Protein AF-A0A5C2HI71-F1 (afdb_monomer_lite)

pLDDT: mean 86.36, std 16.34, range [38.81, 98.44]

Foldseek 3Di:
DDDDDDDDDDDDDDDDPDDDDDDPPPDDPVVVVVVVVVLVVLLVVLLVQLLVCLLVVVNVSSVVSLVVSVVSPPDPVSSVVSVVSSVVSVVVVVVVVVVVVVVVVVVVVVVVVVVVVVVVCVVVVPPDPDQDQKAKEAEDEPDDPWDKWDKDKDWPFDWDAPDHGHRITITGDDPVRFPFGKMKIWIATPVRPAIAIDIDTDDRRARYWYFYAYSVNDGPDTDTD

Structure (mmCIF, N/CA/C/O backbone):
data_AF-A0A5C2HI71-F1
#
_entry.id   AF-A0A5C2HI71-F1
#
loop_
_atom_site.group_PDB
_atom_site.id
_atom_site.type_symbol
_atom_site.label_atom_id
_atom_site.label_alt_id
_atom_site.label_comp_id
_atom_site.label_asym_id
_atom_site.label_entity_id
_atom_site.label_seq_id
_atom_site.pdbx_PDB_ins_code
_atom_site.Cartn_x
_atom_site.Cartn_y
_atom_site.Cartn_z
_atom_site.occupancy
_atom_site.B_iso_or_equiv
_atom_site.auth_seq_id
_atom_site.auth_comp_id
_atom_site.auth_asym_id
_atom_site.auth_atom_id
_atom_site.pdbx_PDB_model_num
ATOM 1 N N . MET A 1 1 ? 18.303 31.483 -5.118 1.00 48.25 1 MET A N 1
ATOM 2 C CA . MET A 1 1 ? 18.620 32.601 -6.033 1.00 48.25 1 MET A CA 1
ATOM 3 C C . MET A 1 1 ? 20.033 33.099 -5.762 1.00 48.25 1 MET A C 1
ATOM 5 O O . MET A 1 1 ? 20.216 33.902 -4.859 1.00 48.25 1 MET A O 1
ATOM 9 N N . ARG A 1 2 ? 21.035 32.615 -6.499 1.00 38.81 2 ARG A N 1
ATOM 10 C CA . ARG A 1 2 ? 22.329 33.296 -6.633 1.00 38.81 2 ARG A CA 1
ATOM 11 C C . ARG A 1 2 ? 22.806 33.107 -8.067 1.00 38.81 2 ARG A C 1
ATOM 13 O O . ARG A 1 2 ? 23.107 31.998 -8.488 1.00 38.81 2 ARG A O 1
ATOM 20 N N . SER A 1 3 ? 22.730 34.218 -8.788 1.00 52.31 3 SER A N 1
ATOM 21 C CA . SER A 1 3 ? 23.225 34.439 -10.138 1.00 52.31 3 SER A CA 1
ATOM 22 C C . SER A 1 3 ? 24.752 34.456 -10.093 1.00 52.31 3 SER A C 1
ATOM 24 O O . SER A 1 3 ? 25.315 35.142 -9.238 1.00 52.31 3 SER A O 1
ATOM 26 N N . LEU A 1 4 ? 25.414 33.693 -10.964 1.00 56.34 4 LEU A N 1
ATOM 27 C CA . LEU A 1 4 ? 26.859 33.769 -11.164 1.00 56.34 4 LEU A CA 1
ATOM 28 C C . LEU A 1 4 ? 27.149 34.200 -12.600 1.00 56.34 4 LEU A C 1
ATOM 30 O O . LEU A 1 4 ? 26.568 33.702 -13.560 1.00 56.34 4 LEU A O 1
ATOM 34 N N . LEU A 1 5 ? 28.005 35.212 -12.655 1.00 54.66 5 LEU A N 1
ATOM 35 C CA . LEU A 1 5 ? 28.298 36.113 -13.753 1.00 54.66 5 LEU A CA 1
ATOM 36 C C . LEU A 1 5 ? 29.086 35.450 -14.884 1.00 54.66 5 LEU A C 1
ATOM 38 O O . LEU A 1 5 ? 29.986 34.645 -14.663 1.00 54.66 5 LEU A O 1
ATOM 42 N N . ALA A 1 6 ? 28.772 35.905 -16.094 1.00 55.03 6 ALA A N 1
ATOM 43 C CA . ALA A 1 6 ? 29.521 35.704 -17.322 1.00 55.03 6 ALA A CA 1
ATOM 44 C C . ALA A 1 6 ? 30.934 36.290 -17.236 1.00 55.03 6 ALA A C 1
ATOM 46 O O . ALA A 1 6 ? 31.083 37.401 -16.732 1.00 55.03 6 ALA A O 1
ATOM 47 N N . HIS A 1 7 ? 31.930 35.607 -17.807 1.00 53.25 7 HIS A N 1
ATOM 48 C CA . HIS A 1 7 ? 33.197 36.201 -18.248 1.00 53.25 7 HIS A CA 1
ATOM 49 C C . HIS A 1 7 ? 33.498 35.723 -19.676 1.00 53.25 7 HIS A C 1
ATOM 51 O O . HIS A 1 7 ? 33.670 34.534 -19.931 1.00 53.25 7 HIS A O 1
ATOM 57 N N . TYR A 1 8 ? 33.506 36.689 -20.594 1.00 55.19 8 TYR A N 1
ATOM 58 C CA . TYR A 1 8 ? 33.969 36.591 -21.974 1.00 55.19 8 TYR A CA 1
ATOM 59 C C . TYR A 1 8 ? 35.483 36.814 -22.011 1.00 55.19 8 TYR A C 1
ATOM 61 O O . TYR A 1 8 ? 35.942 37.830 -21.496 1.00 55.19 8 TYR A O 1
ATOM 69 N N . THR A 1 9 ? 36.230 35.962 -22.712 1.00 52.84 9 THR A N 1
ATOM 70 C CA . THR A 1 9 ? 37.559 36.304 -23.243 1.00 52.84 9 THR A CA 1
ATOM 71 C C . THR A 1 9 ? 37.797 35.584 -24.574 1.00 52.84 9 THR A C 1
ATOM 73 O O . THR A 1 9 ? 37.967 34.371 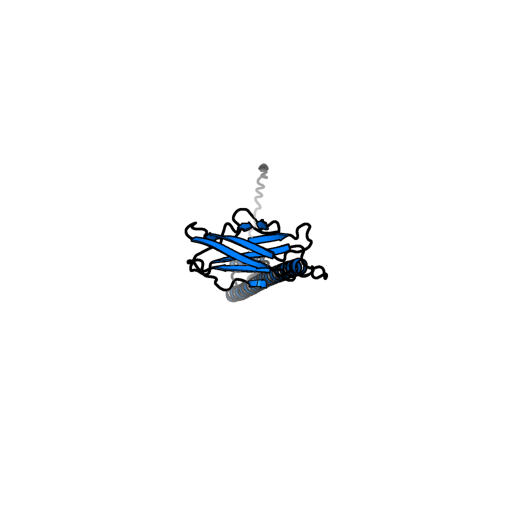-24.640 1.00 52.84 9 THR A O 1
ATOM 76 N N . LEU A 1 10 ? 37.785 36.367 -25.654 1.00 50.47 10 LEU A N 1
ATOM 77 C CA . LEU A 1 10 ? 38.297 36.010 -26.980 1.00 50.47 10 LEU A CA 1
ATOM 78 C C . LEU A 1 10 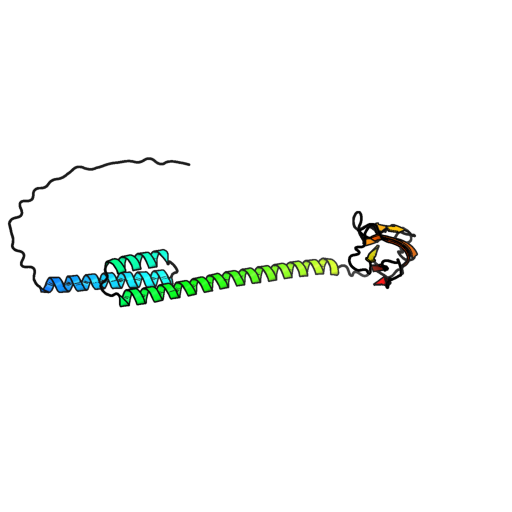? 39.832 36.104 -26.979 1.00 50.47 10 LEU A C 1
ATOM 80 O O . LEU A 1 10 ? 40.355 37.078 -26.432 1.00 50.47 10 LEU A O 1
ATOM 84 N N . PRO A 1 11 ? 40.544 35.229 -27.709 1.00 60.22 11 PRO A N 1
ATOM 85 C CA . PRO A 1 11 ? 41.831 35.596 -28.272 1.00 60.22 11 PRO A CA 1
ATOM 86 C C . PRO A 1 11 ? 41.809 35.597 -29.806 1.00 60.22 11 PRO A C 1
ATOM 88 O O . PRO A 1 11 ? 41.483 34.620 -30.474 1.00 60.22 11 PRO A O 1
ATOM 91 N N . ALA A 1 12 ? 42.163 36.777 -30.307 1.00 50.53 12 ALA A N 1
ATOM 92 C CA . ALA A 1 12 ? 42.892 37.099 -31.524 1.00 50.53 12 ALA A CA 1
ATOM 93 C C . ALA A 1 12 ? 43.312 35.947 -32.465 1.00 50.53 12 ALA A C 1
ATOM 95 O O . ALA A 1 12 ? 44.195 35.145 -32.179 1.00 50.53 12 ALA A O 1
ATOM 96 N N . ILE A 1 13 ? 42.719 36.008 -33.658 1.00 55.97 13 ILE A N 1
ATOM 97 C CA . ILE A 1 13 ? 43.331 35.927 -34.994 1.00 55.97 13 ILE A CA 1
ATOM 98 C C . ILE A 1 13 ? 44.867 35.760 -34.993 1.00 55.97 13 ILE A C 1
ATOM 100 O O . ILE A 1 13 ? 45.607 36.687 -34.673 1.00 55.97 13 ILE A O 1
ATOM 104 N N . MET A 1 14 ? 45.331 34.617 -35.503 1.00 52.53 14 MET A N 1
ATOM 105 C CA . MET A 1 14 ? 46.678 34.419 -36.051 1.00 52.53 14 MET A CA 1
ATOM 106 C C . MET A 1 14 ? 46.518 33.841 -37.460 1.00 52.53 14 MET A C 1
ATOM 108 O O . MET A 1 14 ? 46.457 32.634 -37.675 1.00 52.53 14 MET A O 1
ATOM 112 N N . LEU A 1 15 ? 46.379 34.751 -38.423 1.00 56.88 15 LEU A N 1
ATOM 113 C CA . LEU A 1 15 ? 46.347 34.471 -39.851 1.00 56.88 15 LEU A CA 1
ATOM 114 C C . LEU A 1 15 ? 47.785 34.184 -40.320 1.00 56.88 15 LEU A C 1
ATOM 116 O O . LEU A 1 15 ? 48.539 35.106 -40.616 1.00 56.88 15 LEU A O 1
ATOM 120 N N . HIS A 1 16 ? 48.177 32.909 -40.354 1.00 48.22 16 HIS A N 1
ATOM 121 C CA . HIS A 1 16 ? 49.390 32.460 -41.040 1.00 48.22 16 HIS A CA 1
ATOM 122 C C . HIS A 1 16 ? 49.026 32.021 -42.463 1.00 48.22 16 HIS A C 1
ATOM 124 O O . HIS A 1 16 ? 48.546 30.912 -42.687 1.00 48.22 16 HIS A O 1
ATOM 130 N N . CYS A 1 17 ? 49.267 32.906 -43.433 1.00 49.94 17 CYS A N 1
ATOM 131 C CA . CYS A 1 17 ? 49.358 32.535 -44.843 1.00 49.94 17 CYS A CA 1
ATOM 132 C C . CYS A 1 17 ? 50.599 31.656 -45.043 1.00 49.94 17 CYS A C 1
ATOM 134 O O . CYS A 1 17 ? 51.704 32.170 -45.215 1.00 49.94 17 CYS A O 1
ATOM 136 N N . LEU A 1 18 ? 50.417 30.334 -45.023 1.00 56.16 18 LEU A N 1
ATOM 137 C CA . LEU A 1 18 ? 51.412 29.397 -45.529 1.00 56.16 18 LEU A CA 1
ATOM 138 C C . LEU A 1 18 ? 51.174 29.195 -47.031 1.00 56.16 18 LEU A C 1
ATOM 140 O O . LEU A 1 18 ? 50.139 28.683 -47.452 1.00 56.16 18 LEU A O 1
ATOM 144 N N . LEU A 1 19 ? 52.148 29.618 -47.833 1.00 51.44 19 LEU A N 1
ATOM 145 C CA . LEU A 1 19 ? 52.280 29.277 -49.247 1.00 51.44 19 LEU A CA 1
ATOM 146 C C . LEU A 1 19 ? 52.439 27.755 -49.381 1.00 51.44 19 LEU A C 1
ATOM 148 O O . LEU A 1 19 ? 53.490 27.209 -49.054 1.00 51.44 19 LEU A O 1
ATOM 152 N N . ILE A 1 20 ? 51.392 27.074 -49.850 1.00 55.12 20 ILE A N 1
ATOM 153 C CA . ILE A 1 20 ? 51.435 25.644 -50.166 1.00 55.12 20 ILE A CA 1
ATOM 154 C C . ILE A 1 20 ? 51.930 25.486 -51.603 1.00 55.12 20 ILE A C 1
ATOM 156 O O . ILE A 1 20 ? 51.209 25.724 -52.571 1.00 55.12 20 ILE A O 1
ATOM 160 N N . SER A 1 21 ? 53.185 25.069 -51.722 1.00 55.81 21 SER A N 1
ATOM 161 C CA . SER A 1 21 ? 53.749 24.457 -52.921 1.00 55.81 21 SER A CA 1
ATOM 162 C C . SER A 1 21 ? 52.958 23.187 -53.245 1.00 55.81 21 SER A C 1
ATOM 164 O O . SER A 1 21 ? 52.855 22.295 -52.404 1.00 55.81 21 SER A O 1
ATOM 166 N N . GLY A 1 22 ? 52.394 23.102 -54.451 1.00 53.19 22 GLY A N 1
ATOM 167 C CA . GLY A 1 22 ? 51.637 21.942 -54.922 1.00 53.19 22 GLY A CA 1
ATOM 168 C C . GLY A 1 22 ? 52.504 20.686 -55.006 1.00 53.19 22 GLY A C 1
ATOM 169 O O . GLY A 1 22 ? 53.160 20.445 -56.016 1.00 53.19 22 GLY A O 1
ATOM 170 N N . GLN A 1 23 ? 52.496 19.883 -53.945 1.00 59.56 23 GLN A N 1
ATOM 171 C CA . GLN A 1 23 ? 52.873 18.478 -54.001 1.00 59.56 23 GLN A CA 1
ATOM 172 C C . GLN A 1 23 ? 51.613 17.682 -54.328 1.00 59.56 23 GLN A C 1
ATOM 174 O O . GLN A 1 23 ? 50.659 17.650 -53.552 1.00 59.56 23 GLN A O 1
ATOM 179 N N . SER A 1 24 ? 51.595 17.068 -55.507 1.00 55.88 24 SER A N 1
ATOM 180 C CA . SER A 1 24 ? 50.575 16.101 -55.893 1.00 55.88 24 SER A CA 1
ATOM 181 C C . SER A 1 24 ? 50.715 14.868 -54.999 1.00 55.88 24 SER A C 1
ATOM 183 O O . SER A 1 24 ? 51.511 13.976 -55.286 1.00 55.88 24 SER A O 1
ATOM 185 N N . PHE A 1 25 ? 49.980 14.834 -53.888 1.00 58.84 25 PHE A N 1
ATOM 186 C CA . PHE A 1 25 ? 49.833 13.631 -53.078 1.00 58.84 25 PHE A CA 1
ATOM 187 C C . PHE A 1 25 ? 49.057 12.605 -53.903 1.00 58.84 25 PHE A C 1
ATOM 189 O O . PHE A 1 25 ? 47.848 12.722 -54.098 1.00 58.84 25 PHE A O 1
ATOM 196 N N . ALA A 1 26 ? 49.773 11.619 -54.437 1.00 58.06 26 ALA A N 1
ATOM 197 C CA . ALA A 1 26 ? 49.167 10.420 -54.985 1.00 58.06 26 ALA A CA 1
ATOM 198 C C . ALA A 1 26 ? 48.584 9.622 -53.810 1.00 58.06 26 ALA A C 1
ATOM 200 O O . ALA A 1 26 ? 49.285 8.835 -53.179 1.00 58.06 26 ALA A O 1
ATOM 201 N N . PHE A 1 27 ? 47.320 9.888 -53.472 1.00 60.28 27 PHE A N 1
ATOM 202 C CA . PHE A 1 27 ? 46.546 9.043 -52.568 1.00 60.28 27 PHE A CA 1
ATOM 203 C C . PHE A 1 27 ? 46.491 7.639 -53.169 1.00 60.28 27 PHE A C 1
ATOM 205 O O . PHE A 1 27 ? 45.966 7.446 -54.268 1.00 60.28 27 PHE A O 1
ATOM 212 N N . SER A 1 28 ? 47.094 6.674 -52.477 1.00 65.75 28 SER A N 1
ATOM 213 C CA . SER A 1 28 ? 47.000 5.277 -52.874 1.00 65.75 28 SER A CA 1
ATOM 214 C C . SER A 1 28 ? 45.588 4.776 -52.568 1.00 65.75 28 SER A C 1
ATOM 216 O O . SER A 1 28 ? 45.022 5.089 -51.521 1.00 65.75 28 SER A O 1
ATOM 218 N N . LEU A 1 29 ? 45.000 4.017 -53.494 1.00 70.44 29 LEU A N 1
ATOM 219 C CA . LEU A 1 29 ? 43.680 3.400 -53.320 1.00 70.44 29 LEU A CA 1
ATOM 220 C C . LEU A 1 29 ? 43.634 2.480 -52.080 1.00 70.44 29 LEU A C 1
ATOM 222 O O . LEU A 1 29 ? 42.584 2.359 -51.460 1.00 70.44 29 LEU A O 1
ATOM 226 N N . ASP A 1 30 ? 44.782 1.931 -51.664 1.00 77.81 30 ASP A N 1
ATOM 227 C CA . ASP A 1 30 ? 44.935 1.098 -50.461 1.00 77.81 30 ASP A CA 1
ATOM 228 C C . ASP A 1 30 ? 44.706 1.851 -49.135 1.00 77.81 30 ASP A C 1
ATOM 230 O O . ASP A 1 30 ? 44.433 1.228 -48.107 1.00 77.81 30 ASP A O 1
ATOM 234 N N . ASP A 1 31 ? 44.818 3.183 -49.111 1.00 76.31 31 ASP A N 1
ATOM 235 C CA . ASP A 1 31 ? 44.587 3.955 -47.882 1.00 76.31 31 ASP A CA 1
ATOM 236 C C . ASP A 1 31 ? 43.098 4.245 -47.629 1.00 76.31 31 ASP A C 1
ATOM 238 O O . ASP A 1 31 ? 42.716 4.484 -46.483 1.00 76.31 31 ASP A O 1
ATOM 242 N N . MET A 1 32 ? 42.241 4.144 -48.653 1.00 78.06 32 MET A N 1
ATOM 243 C CA . MET A 1 32 ? 40.786 4.283 -48.498 1.00 78.06 32 MET A CA 1
ATOM 244 C C . MET A 1 32 ? 40.162 3.083 -47.772 1.00 78.06 32 MET A C 1
ATOM 246 O O . MET A 1 32 ? 39.336 3.272 -46.882 1.00 78.06 32 MET A O 1
ATOM 250 N N . ASP A 1 33 ? 40.612 1.860 -48.064 1.00 83.38 33 ASP A N 1
ATOM 251 C CA . ASP A 1 33 ? 40.081 0.645 -47.424 1.00 83.38 33 ASP A CA 1
ATOM 252 C C . ASP A 1 33 ? 40.388 0.590 -45.915 1.00 83.38 33 ASP A C 1
ATOM 254 O O . ASP A 1 33 ? 39.600 0.073 -45.117 1.00 83.38 33 ASP A O 1
ATOM 258 N N . LYS A 1 34 ? 41.518 1.170 -45.488 1.00 83.69 34 LYS A N 1
ATOM 259 C CA . LYS A 1 34 ? 41.886 1.259 -44.064 1.00 83.69 34 LYS A CA 1
ATOM 260 C C . LYS A 1 34 ? 40.992 2.223 -43.287 1.00 83.69 34 LYS A C 1
ATOM 262 O O . LYS A 1 34 ? 40.688 1.954 -42.125 1.00 83.69 34 LYS A O 1
ATOM 267 N N . LEU A 1 35 ? 40.584 3.330 -43.909 1.00 83.94 35 LEU A N 1
ATOM 268 C CA . LEU A 1 35 ? 39.673 4.309 -43.307 1.00 83.94 35 LEU A CA 1
ATOM 269 C C . LEU A 1 35 ? 38.297 3.685 -43.047 1.00 83.94 35 LEU A C 1
ATOM 271 O O . LEU A 1 35 ? 37.807 3.738 -41.920 1.00 83.94 35 LEU A O 1
ATOM 275 N N . ASP A 1 36 ? 37.746 2.979 -44.037 1.00 85.88 36 ASP A N 1
ATOM 276 C CA . ASP A 1 36 ? 36.471 2.265 -43.896 1.00 85.88 36 ASP A CA 1
ATOM 277 C C . ASP A 1 36 ? 36.518 1.187 -42.799 1.00 85.88 36 ASP A C 1
ATOM 279 O O . ASP A 1 36 ? 35.528 0.938 -42.104 1.00 85.88 36 ASP A O 1
ATOM 283 N N . GLN A 1 37 ? 37.668 0.530 -42.620 1.00 89.00 37 GLN A N 1
ATOM 284 C CA . GLN A 1 37 ? 37.852 -0.457 -41.560 1.00 89.00 37 GLN A CA 1
ATOM 285 C C . GLN A 1 37 ? 37.886 0.184 -40.165 1.00 89.00 37 GLN A C 1
ATOM 287 O O . GLN A 1 37 ? 37.238 -0.331 -39.249 1.00 89.00 37 GLN A O 1
ATOM 292 N N . LEU A 1 38 ? 38.615 1.292 -40.001 1.00 89.50 38 LEU A N 1
ATOM 293 C CA . LEU A 1 38 ? 38.707 2.033 -38.736 1.00 89.50 38 LEU A CA 1
ATOM 294 C C . LEU A 1 38 ? 37.333 2.526 -38.279 1.00 89.50 38 LEU A C 1
ATOM 296 O O . LEU A 1 38 ? 36.927 2.294 -37.141 1.00 89.50 38 LEU A O 1
ATOM 300 N N . ASP A 1 39 ? 36.570 3.110 -39.193 1.00 88.88 39 ASP A N 1
ATOM 301 C CA . ASP A 1 39 ? 35.250 3.639 -38.881 1.00 88.88 39 ASP A CA 1
ATOM 302 C C . ASP A 1 39 ? 34.241 2.551 -38.454 1.00 88.88 39 ASP A C 1
ATOM 304 O O . ASP A 1 39 ? 33.390 2.766 -37.579 1.00 88.88 39 ASP A O 1
ATOM 308 N N . ARG A 1 40 ? 34.350 1.344 -39.027 1.00 90.19 40 ARG A N 1
ATOM 309 C CA . ARG A 1 40 ? 33.553 0.181 -38.598 1.00 90.19 40 ARG A CA 1
ATOM 310 C C . ARG A 1 40 ? 33.924 -0.279 -37.190 1.00 90.19 40 ARG A C 1
ATOM 312 O O . ARG A 1 40 ? 33.028 -0.678 -36.443 1.00 90.19 40 ARG A O 1
ATOM 319 N N . MET A 1 41 ? 35.206 -0.224 -36.823 1.00 91.56 41 MET A N 1
ATOM 320 C CA . MET A 1 41 ? 35.662 -0.566 -35.471 1.00 91.56 41 MET A CA 1
ATOM 321 C C . MET A 1 41 ? 35.107 0.415 -34.436 1.00 91.56 41 MET A C 1
ATOM 323 O O . MET A 1 41 ? 34.558 -0.025 -33.426 1.00 91.56 41 MET A O 1
ATOM 327 N N . ASP A 1 42 ? 35.136 1.715 -34.732 1.00 94.00 42 ASP A N 1
ATOM 328 C CA . ASP A 1 42 ? 34.549 2.748 -33.871 1.00 94.00 42 ASP A CA 1
ATOM 329 C C . ASP A 1 42 ? 33.056 2.507 -33.615 1.00 94.00 42 ASP A C 1
ATOM 331 O O . ASP A 1 42 ? 32.569 2.629 -32.487 1.00 94.00 42 ASP A O 1
ATOM 335 N N . GLN A 1 43 ? 32.294 2.167 -34.664 1.00 94.69 43 GLN A N 1
ATOM 336 C CA . GLN A 1 43 ? 30.874 1.863 -34.500 1.00 94.69 43 GLN A CA 1
ATOM 337 C C . GLN A 1 43 ? 30.676 0.638 -33.599 1.00 94.69 43 GLN A C 1
ATOM 339 O O . GLN A 1 43 ? 29.818 0.663 -32.715 1.00 94.69 43 GLN A O 1
ATOM 344 N N . GLN A 1 44 ? 31.453 -0.427 -33.807 1.00 95.81 44 GLN A N 1
ATOM 345 C CA . GLN A 1 44 ? 31.365 -1.638 -32.990 1.00 95.81 44 GLN A CA 1
ATOM 346 C C . GLN A 1 44 ? 31.690 -1.361 -31.518 1.00 95.81 44 GLN A C 1
ATOM 348 O O . GLN A 1 44 ? 30.964 -1.838 -30.644 1.00 95.81 44 GLN A O 1
ATOM 353 N N . GLU A 1 45 ? 32.711 -0.549 -31.240 1.00 96.75 45 GLU A N 1
ATOM 354 C CA . GLU A 1 45 ? 33.061 -0.139 -29.878 1.00 96.75 45 GLU A CA 1
ATOM 355 C C . GLU A 1 45 ? 31.905 0.611 -29.204 1.00 96.75 45 GLU A C 1
ATOM 357 O O . GLU A 1 45 ? 31.498 0.256 -28.094 1.00 96.75 45 GLU A O 1
ATOM 362 N N . LEU A 1 46 ? 31.306 1.590 -29.889 1.00 97.19 46 LEU A N 1
ATOM 363 C CA . LEU A 1 46 ? 30.156 2.333 -29.365 1.00 97.19 46 LEU A CA 1
ATOM 364 C C . LEU A 1 46 ? 28.960 1.418 -29.067 1.00 97.19 46 LEU A C 1
ATOM 366 O O . LEU A 1 46 ? 28.297 1.580 -28.039 1.00 97.19 46 LEU A O 1
ATOM 370 N N . LEU A 1 47 ? 28.684 0.439 -29.933 1.00 97.50 47 LEU A N 1
ATOM 371 C CA . LEU A 1 47 ? 27.606 -0.527 -29.712 1.00 97.50 47 LEU A CA 1
ATOM 372 C C . LEU A 1 47 ? 27.889 -1.436 -28.507 1.00 97.50 47 LEU A C 1
ATOM 374 O O . LEU A 1 47 ? 26.980 -1.698 -27.716 1.00 97.50 47 LEU A O 1
ATOM 378 N N . GLU A 1 48 ? 29.130 -1.882 -28.309 1.00 97.94 48 GLU A N 1
ATOM 379 C CA . GLU A 1 48 ? 29.506 -2.657 -27.120 1.00 97.94 48 GLU A CA 1
ATOM 380 C C . GLU A 1 48 ? 29.420 -1.825 -25.834 1.00 97.94 48 GLU A C 1
ATOM 382 O O . GLU A 1 48 ? 28.846 -2.282 -24.839 1.00 97.94 48 GLU A O 1
ATOM 387 N N . LEU A 1 49 ? 29.880 -0.572 -25.859 1.00 97.81 49 LEU A N 1
ATOM 388 C CA . LEU A 1 49 ? 29.722 0.361 -24.741 1.00 97.81 49 LEU A CA 1
ATOM 389 C C . LEU A 1 49 ? 28.243 0.606 -24.408 1.00 97.81 49 LEU A C 1
ATOM 391 O O . LEU A 1 49 ? 27.874 0.646 -23.229 1.00 97.81 49 LEU A O 1
ATOM 395 N N . ALA A 1 50 ? 27.374 0.707 -25.419 1.00 98.31 50 ALA A N 1
ATOM 396 C CA . ALA A 1 50 ? 25.931 0.822 -25.223 1.00 98.31 50 ALA A CA 1
ATOM 397 C C . ALA A 1 50 ? 25.353 -0.411 -24.506 1.00 98.31 50 ALA A C 1
ATOM 399 O O . ALA A 1 50 ? 24.612 -0.266 -23.528 1.00 98.31 50 ALA A O 1
ATOM 400 N N . LYS A 1 51 ? 25.737 -1.627 -24.923 1.00 98.44 51 LYS A N 1
ATOM 401 C CA . LYS A 1 51 ? 25.316 -2.880 -24.266 1.00 98.44 51 LYS A CA 1
ATOM 402 C C . LYS A 1 51 ? 25.812 -2.961 -22.821 1.00 98.44 51 LYS A C 1
ATOM 404 O O . LYS A 1 51 ? 25.049 -3.345 -21.936 1.00 98.44 51 LYS A O 1
ATOM 409 N N . GLN A 1 52 ? 27.066 -2.590 -22.557 1.00 98.38 52 GLN A N 1
ATOM 410 C CA . GLN A 1 52 ? 27.632 -2.581 -21.201 1.00 98.38 52 GLN A CA 1
ATOM 411 C C . GLN A 1 52 ? 26.927 -1.565 -20.286 1.00 98.38 52 GLN A C 1
ATOM 413 O O . GLN A 1 52 ? 26.586 -1.880 -19.141 1.00 98.38 52 GLN A O 1
ATOM 418 N N . ALA A 1 53 ? 26.644 -0.363 -20.793 1.00 98.19 53 ALA A N 1
ATOM 419 C CA . ALA A 1 53 ? 25.874 0.645 -20.066 1.00 98.19 53 ALA A CA 1
ATOM 420 C C . ALA A 1 53 ? 24.438 0.171 -19.771 1.00 98.19 53 ALA A C 1
ATOM 422 O O . ALA A 1 53 ? 23.927 0.395 -18.675 1.00 98.19 53 ALA A O 1
ATOM 423 N N . ALA A 1 54 ? 23.800 -0.549 -20.698 1.00 98.44 54 ALA A N 1
ATOM 424 C CA . ALA A 1 54 ? 22.469 -1.117 -20.484 1.00 98.44 54 ALA A CA 1
ATOM 425 C C . ALA A 1 54 ? 22.458 -2.231 -19.424 1.00 98.44 54 ALA A C 1
ATOM 427 O O . ALA A 1 54 ? 21.571 -2.251 -18.571 1.00 98.44 54 ALA A O 1
ATOM 428 N N . LYS A 1 55 ? 23.476 -3.105 -19.419 1.00 97.81 55 LYS A N 1
ATOM 429 C CA . LYS A 1 55 ? 23.654 -4.155 -18.396 1.00 97.81 55 LYS A CA 1
ATOM 430 C C . LYS A 1 55 ? 23.851 -3.594 -16.988 1.00 97.81 55 LYS A C 1
ATOM 432 O O . LYS A 1 55 ? 23.465 -4.234 -16.019 1.00 97.81 55 LYS A O 1
ATOM 437 N N . SER A 1 56 ? 24.428 -2.400 -16.876 1.00 98.00 56 SER A N 1
ATOM 438 C CA . SER A 1 56 ? 24.566 -1.663 -15.610 1.00 98.00 56 SER A CA 1
ATOM 439 C C . SER A 1 56 ? 23.368 -0.750 -15.307 1.00 98.00 56 SER A C 1
ATOM 441 O O . SER A 1 56 ? 23.445 0.093 -14.415 1.00 98.00 56 SER A O 1
ATOM 443 N N . TRP A 1 57 ? 22.267 -0.900 -16.054 1.00 97.75 57 TRP A N 1
ATOM 444 C CA . TRP A 1 57 ? 21.036 -0.104 -15.961 1.00 97.75 57 TRP A CA 1
ATOM 445 C C . TRP A 1 57 ? 21.235 1.410 -16.138 1.00 97.75 57 TRP A C 1
ATOM 447 O O . TRP A 1 57 ? 20.372 2.212 -15.779 1.00 97.75 57 TRP A O 1
ATOM 457 N N . ASN A 1 58 ? 22.342 1.832 -16.755 1.00 98.19 58 ASN A N 1
ATOM 458 C CA . ASN A 1 58 ? 22.580 3.221 -17.131 1.00 98.19 58 ASN A CA 1
ATOM 459 C C . ASN A 1 58 ? 22.039 3.492 -18.544 1.00 98.19 58 ASN A C 1
ATOM 461 O O . ASN A 1 58 ? 22.784 3.671 -19.511 1.00 98.19 58 ASN A O 1
ATOM 465 N N . PHE A 1 59 ? 20.710 3.513 -18.666 1.00 98.12 59 PHE A N 1
ATOM 466 C CA . PHE A 1 59 ? 20.030 3.631 -19.961 1.00 98.12 59 PHE A CA 1
ATOM 467 C C . PHE A 1 59 ? 20.258 4.974 -20.662 1.00 98.12 59 PHE A C 1
ATOM 469 O O . PHE A 1 59 ? 20.242 5.025 -21.888 1.00 98.12 59 PHE A O 1
ATOM 476 N N . SER A 1 60 ? 20.497 6.049 -19.905 1.00 98.12 60 SER A N 1
ATOM 477 C CA . SER A 1 60 ? 20.838 7.358 -20.477 1.00 98.12 60 SER A CA 1
ATOM 478 C C . SER A 1 60 ? 22.160 7.281 -21.245 1.00 98.12 60 SER A C 1
ATOM 480 O O . SER A 1 60 ? 22.222 7.616 -22.428 1.00 98.12 60 SER A O 1
ATOM 482 N N . LYS A 1 61 ? 23.197 6.719 -20.609 1.00 98.31 61 LYS A N 1
ATOM 483 C CA . LYS A 1 61 ? 24.506 6.519 -21.236 1.00 98.31 61 LYS A CA 1
ATOM 484 C C . LYS A 1 61 ? 24.440 5.517 -22.395 1.00 98.31 61 LYS A C 1
ATOM 486 O O . LYS A 1 61 ? 25.036 5.766 -23.438 1.00 98.31 61 LYS A O 1
ATOM 491 N N . ALA A 1 62 ? 23.677 4.431 -22.242 1.00 98.38 62 ALA A N 1
ATOM 492 C CA . ALA A 1 62 ? 23.469 3.448 -23.306 1.00 98.38 62 ALA A CA 1
ATOM 493 C C . ALA A 1 62 ? 22.861 4.078 -24.571 1.00 98.38 62 ALA A C 1
ATOM 495 O O . ALA A 1 62 ? 23.370 3.867 -25.670 1.00 98.38 62 ALA A O 1
ATOM 496 N N . ASN A 1 63 ? 21.820 4.901 -24.410 1.00 98.12 63 ASN A N 1
ATOM 497 C CA . ASN A 1 63 ? 21.190 5.611 -25.521 1.00 98.12 63 ASN A CA 1
ATOM 498 C C . ASN A 1 63 ? 22.135 6.639 -26.159 1.00 98.12 63 ASN A C 1
ATOM 500 O O . ASN A 1 63 ? 22.169 6.739 -27.382 1.00 98.12 63 ASN A O 1
ATOM 504 N N . GLY A 1 64 ? 22.943 7.342 -25.356 1.00 98.00 64 GLY A N 1
ATOM 505 C CA . GLY A 1 64 ? 23.942 8.281 -25.871 1.00 98.00 64 GLY A CA 1
ATOM 506 C C . GLY A 1 64 ? 25.018 7.612 -26.736 1.00 98.00 64 GLY A C 1
ATOM 507 O O . GLY A 1 64 ? 25.429 8.176 -27.749 1.00 98.00 64 GLY A O 1
ATOM 508 N N . TYR A 1 65 ? 25.461 6.400 -26.384 1.00 98.25 65 TYR A N 1
ATOM 509 C CA . TYR A 1 65 ? 26.375 5.623 -27.232 1.00 98.25 65 TYR A CA 1
ATOM 510 C C . TYR A 1 65 ? 25.691 5.078 -28.489 1.00 98.25 65 TYR A C 1
ATOM 512 O O . TYR A 1 65 ? 26.273 5.125 -29.572 1.00 98.25 65 TYR A O 1
ATOM 520 N N . LEU A 1 66 ? 24.443 4.613 -28.372 1.00 97.75 66 LEU A N 1
ATOM 521 C CA . LEU A 1 66 ? 23.665 4.135 -29.515 1.00 97.75 66 LEU A CA 1
ATOM 522 C C . LEU A 1 66 ? 23.423 5.245 -30.551 1.00 97.75 66 LEU A C 1
ATOM 524 O O . LEU A 1 66 ? 23.508 4.997 -31.750 1.00 97.75 66 LEU A O 1
ATOM 528 N N . GLU A 1 67 ? 23.143 6.469 -30.107 1.00 97.81 67 GLU A N 1
ATOM 529 C CA . GLU A 1 67 ? 22.955 7.625 -30.988 1.00 97.81 67 GLU A CA 1
ATOM 530 C C . GLU A 1 67 ? 24.246 7.994 -31.731 1.00 97.81 67 GLU A C 1
ATOM 532 O O . GLU A 1 67 ? 24.229 8.170 -32.950 1.00 97.81 67 GLU A O 1
ATOM 537 N N . GLN A 1 68 ? 25.387 8.000 -31.035 1.00 95.81 68 GLN A N 1
ATOM 538 C CA . GLN A 1 68 ? 26.696 8.174 -31.675 1.00 95.81 68 GLN A CA 1
ATOM 539 C C . GLN A 1 68 ? 26.975 7.072 -32.709 1.00 95.81 68 GLN A C 1
ATOM 541 O O . GLN A 1 68 ? 27.436 7.364 -33.812 1.00 95.81 68 GLN A O 1
ATOM 546 N N . ALA A 1 69 ? 26.635 5.816 -32.397 1.00 96.00 69 ALA A N 1
ATOM 547 C CA . ALA A 1 69 ? 26.784 4.697 -33.326 1.00 96.00 69 ALA A CA 1
ATOM 548 C C . ALA A 1 69 ? 25.857 4.813 -34.551 1.00 96.00 69 ALA A C 1
ATOM 550 O O . ALA A 1 69 ? 26.256 4.442 -35.660 1.00 96.00 69 ALA A O 1
ATOM 551 N N . ARG A 1 70 ? 24.638 5.347 -34.382 1.00 96.31 70 ARG A N 1
ATOM 552 C CA . ARG A 1 70 ? 23.696 5.623 -35.482 1.00 96.31 70 ARG A CA 1
ATOM 553 C C . ARG A 1 70 ? 24.220 6.692 -36.430 1.00 96.31 70 ARG A C 1
ATOM 555 O O . ARG A 1 70 ? 24.047 6.530 -37.627 1.00 96.31 70 ARG A O 1
ATOM 562 N N . ASN A 1 71 ? 24.905 7.718 -35.928 1.00 95.31 71 ASN A N 1
ATOM 563 C CA . ASN A 1 71 ? 25.496 8.758 -36.779 1.00 95.31 71 ASN A CA 1
ATOM 564 C C . ASN A 1 71 ? 26.665 8.242 -37.636 1.00 95.31 71 ASN A C 1
ATOM 566 O O . ASN A 1 71 ? 26.983 8.849 -38.653 1.00 95.31 71 ASN A O 1
ATOM 570 N N . LYS A 1 72 ? 27.274 7.111 -37.250 1.00 91.50 72 LYS A N 1
ATOM 571 C CA . LYS A 1 72 ? 28.305 6.406 -38.029 1.00 91.50 72 LYS A CA 1
ATOM 572 C C . LYS A 1 72 ? 27.715 5.408 -39.055 1.00 91.50 72 LYS A C 1
ATOM 574 O O . LYS A 1 72 ? 28.344 5.128 -40.058 1.00 91.50 72 LYS A O 1
ATOM 579 N N . ALA A 1 73 ? 26.502 4.889 -38.830 1.00 74.62 73 ALA A N 1
ATOM 580 C CA . ALA A 1 73 ? 25.635 4.129 -39.759 1.00 74.62 73 ALA A CA 1
ATOM 581 C C . ALA A 1 73 ? 26.224 3.033 -40.697 1.00 74.62 73 ALA A C 1
ATOM 583 O O . ALA A 1 73 ? 25.597 2.731 -41.711 1.00 74.62 73 ALA A O 1
ATOM 584 N N . TYR A 1 74 ? 27.330 2.351 -40.377 1.00 84.38 74 TYR A N 1
ATOM 585 C CA . TYR A 1 74 ? 27.861 1.281 -41.254 1.00 84.38 74 TYR A CA 1
ATOM 586 C C . TYR A 1 74 ? 27.059 -0.036 -41.232 1.00 84.38 74 TYR A C 1
ATOM 588 O O . TYR A 1 74 ? 27.045 -0.758 -42.228 1.00 84.38 74 TYR A O 1
ATOM 596 N N . SER A 1 75 ? 26.392 -0.376 -40.119 1.00 93.75 75 SER A N 1
ATOM 597 C CA . SER A 1 75 ? 25.592 -1.607 -39.997 1.00 93.75 75 SER A CA 1
ATOM 598 C C . SER A 1 75 ? 24.243 -1.388 -39.283 1.00 93.75 75 SER A C 1
ATOM 600 O O . SER A 1 75 ? 24.203 -1.304 -38.050 1.00 93.75 75 SER A O 1
ATOM 602 N N . PRO A 1 76 ? 23.111 -1.334 -40.015 1.00 94.25 76 PRO A N 1
ATOM 603 C CA . PRO A 1 76 ? 21.785 -1.168 -39.410 1.00 94.25 76 PRO A CA 1
ATOM 604 C C . PRO A 1 76 ? 21.356 -2.380 -38.567 1.00 94.25 76 PRO A C 1
ATOM 606 O O . PRO A 1 76 ? 20.695 -2.217 -37.539 1.00 94.25 76 PRO A O 1
ATOM 609 N N . ASP A 1 77 ? 21.776 -3.590 -38.943 1.00 96.12 77 ASP A N 1
ATOM 610 C CA . ASP A 1 77 ? 21.439 -4.811 -38.205 1.00 96.12 77 ASP A CA 1
ATOM 611 C C . ASP A 1 77 ? 22.093 -4.844 -36.817 1.00 96.12 77 ASP A C 1
ATOM 613 O O . ASP A 1 77 ? 21.451 -5.221 -35.833 1.00 96.12 77 ASP A O 1
ATOM 617 N N . ALA A 1 78 ? 23.345 -4.383 -36.701 1.00 95.94 78 ALA A N 1
ATOM 618 C CA . ALA A 1 78 ? 24.051 -4.311 -35.422 1.00 95.94 78 ALA A CA 1
ATOM 619 C C . ALA A 1 78 ? 23.420 -3.283 -34.462 1.00 95.94 78 ALA A C 1
ATOM 621 O O . ALA A 1 78 ? 23.336 -3.521 -33.249 1.00 95.94 78 ALA A O 1
ATOM 622 N N . ILE A 1 79 ? 22.923 -2.165 -35.004 1.00 97.00 79 ILE A N 1
ATOM 623 C CA . ILE A 1 79 ? 22.158 -1.157 -34.256 1.00 97.00 79 ILE A CA 1
ATOM 624 C C . ILE A 1 79 ? 20.867 -1.786 -33.721 1.00 97.00 79 ILE A C 1
ATOM 626 O O . ILE A 1 79 ? 20.617 -1.736 -32.515 1.00 97.00 79 ILE A O 1
ATOM 630 N N . LYS A 1 80 ? 20.095 -2.459 -34.583 1.00 97.44 80 LYS A N 1
ATOM 631 C CA . LYS A 1 80 ? 18.840 -3.125 -34.200 1.00 97.44 80 LYS A CA 1
ATOM 632 C C . LYS A 1 80 ? 19.053 -4.210 -33.140 1.00 97.44 80 LYS A C 1
ATOM 634 O O . LYS A 1 80 ? 18.282 -4.306 -32.187 1.00 97.44 80 LYS A O 1
ATOM 639 N N . ALA A 1 81 ? 20.113 -5.008 -33.264 1.00 97.25 81 ALA A N 1
ATOM 640 C CA . ALA A 1 81 ? 20.467 -6.005 -32.254 1.00 97.25 81 ALA A CA 1
ATOM 641 C C . ALA A 1 81 ? 20.796 -5.350 -30.898 1.00 97.25 81 ALA A C 1
ATOM 643 O O . ALA A 1 81 ? 20.376 -5.832 -29.846 1.00 97.25 81 ALA A O 1
ATOM 644 N N . THR A 1 82 ? 21.502 -4.218 -30.908 1.00 97.62 82 THR A N 1
ATOM 645 C CA . THR A 1 82 ? 21.837 -3.470 -29.687 1.00 97.62 82 THR A CA 1
ATOM 646 C C . THR A 1 82 ? 20.600 -2.843 -29.039 1.00 97.62 82 THR A C 1
ATOM 648 O O . THR A 1 82 ? 20.446 -2.918 -27.820 1.00 97.62 82 THR A O 1
ATOM 651 N N . GLU A 1 83 ? 19.667 -2.311 -29.830 1.00 98.12 83 GLU A N 1
ATOM 652 C CA . GLU A 1 83 ? 18.367 -1.828 -29.343 1.00 98.12 83 GLU A CA 1
ATOM 653 C C . GLU A 1 83 ? 17.569 -2.923 -28.632 1.00 98.12 83 GLU A C 1
ATOM 655 O O . GLU A 1 83 ? 17.016 -2.683 -27.558 1.00 98.12 83 GLU A O 1
ATOM 660 N N . GLN A 1 84 ? 17.544 -4.137 -29.191 1.00 98.31 84 GLN A N 1
ATOM 661 C CA . GLN A 1 84 ? 16.877 -5.280 -28.565 1.00 98.31 84 GLN A CA 1
ATOM 662 C C . GLN A 1 84 ? 17.493 -5.629 -27.206 1.00 98.31 84 GLN A C 1
ATOM 664 O O . GLN A 1 84 ? 16.755 -5.896 -26.253 1.00 98.31 84 GLN A O 1
ATOM 669 N N . VAL A 1 85 ? 18.826 -5.572 -27.086 1.00 97.94 85 VAL A N 1
ATOM 670 C CA . VAL A 1 85 ? 19.518 -5.773 -25.803 1.00 97.94 85 VAL A CA 1
ATOM 671 C C . VAL A 1 85 ? 19.090 -4.707 -24.793 1.00 97.94 85 VAL A C 1
ATOM 673 O O . VAL A 1 85 ? 18.642 -5.069 -23.704 1.00 97.94 85 VAL A O 1
ATOM 676 N N . ILE A 1 86 ? 19.137 -3.421 -25.164 1.00 97.94 86 ILE A N 1
ATOM 677 C CA . ILE A 1 86 ? 18.730 -2.303 -24.293 1.00 97.94 86 ILE A CA 1
ATOM 678 C C . ILE A 1 86 ? 17.270 -2.458 -23.845 1.00 97.94 86 ILE A C 1
ATOM 680 O O . ILE A 1 86 ? 16.964 -2.295 -22.661 1.00 97.94 86 ILE A O 1
ATOM 684 N N . ALA A 1 87 ? 16.373 -2.803 -24.771 1.00 98.25 87 ALA A N 1
ATOM 685 C CA . ALA A 1 87 ? 14.962 -3.022 -24.476 1.00 98.25 87 ALA A CA 1
ATOM 686 C C . ALA A 1 87 ? 14.752 -4.195 -23.506 1.00 98.25 87 ALA A C 1
ATOM 688 O O . ALA A 1 87 ? 13.950 -4.081 -22.578 1.00 98.25 87 ALA A O 1
ATOM 689 N N . SER A 1 88 ? 15.486 -5.303 -23.672 1.00 98.00 88 SER A N 1
ATOM 690 C CA . SER A 1 88 ? 15.426 -6.424 -22.726 1.00 98.00 88 SER A CA 1
ATOM 691 C C . SER A 1 88 ? 15.899 -6.015 -21.328 1.00 98.00 88 SER A C 1
ATOM 693 O O . SER A 1 88 ? 15.158 -6.207 -20.369 1.00 98.00 88 SER A O 1
ATOM 695 N N . SER A 1 89 ? 17.037 -5.319 -21.222 1.00 97.62 89 SER A N 1
ATOM 696 C CA . SER A 1 89 ? 17.582 -4.872 -19.935 1.00 97.62 89 SER A CA 1
ATOM 697 C C . SER A 1 89 ? 16.663 -3.882 -19.217 1.00 97.62 89 SER A C 1
ATOM 699 O O . SER A 1 89 ? 16.625 -3.860 -17.988 1.00 97.62 89 SER A O 1
ATOM 701 N N . ARG A 1 90 ? 15.896 -3.072 -19.960 1.00 98.31 90 ARG A N 1
ATOM 702 C CA . ARG A 1 90 ? 14.884 -2.176 -19.382 1.00 98.31 90 ARG A CA 1
ATOM 703 C C . ARG A 1 90 ? 13.718 -2.956 -18.767 1.00 98.31 90 ARG A C 1
ATOM 705 O O . ARG A 1 90 ? 13.323 -2.636 -17.651 1.00 98.31 90 ARG A O 1
ATOM 712 N N . ARG A 1 91 ? 13.229 -4.002 -19.444 1.00 98.25 91 ARG A N 1
ATOM 713 C CA . ARG A 1 91 ? 12.196 -4.895 -18.887 1.00 98.25 91 ARG A CA 1
ATOM 714 C C . ARG A 1 91 ? 12.685 -5.604 -17.625 1.00 98.25 91 ARG A C 1
ATOM 716 O O . ARG A 1 91 ? 11.953 -5.651 -16.642 1.00 98.25 91 ARG A O 1
ATOM 723 N N . ASP A 1 92 ? 13.927 -6.085 -17.626 1.00 97.38 92 ASP A N 1
ATOM 724 C CA . ASP A 1 92 ? 14.525 -6.734 -16.452 1.00 97.38 92 ASP A CA 1
ATOM 725 C C . ASP A 1 92 ? 14.645 -5.762 -15.267 1.00 97.38 92 ASP A C 1
ATOM 727 O O . ASP A 1 92 ? 14.309 -6.106 -14.134 1.00 97.38 92 ASP A O 1
ATOM 731 N N . TYR A 1 93 ? 15.063 -4.519 -15.527 1.00 97.88 93 TYR A N 1
ATOM 732 C CA . TYR A 1 93 ? 15.121 -3.469 -14.510 1.00 97.88 93 TYR A CA 1
ATOM 733 C C . TYR A 1 93 ? 13.739 -3.149 -13.925 1.00 97.88 93 TYR A C 1
ATOM 735 O O . TYR A 1 93 ? 13.593 -3.053 -12.706 1.00 97.88 93 TYR A O 1
ATOM 743 N N . GLU A 1 94 ? 12.718 -2.998 -14.769 1.00 97.81 94 GLU A N 1
ATOM 744 C CA . GLU A 1 94 ? 11.344 -2.725 -14.333 1.00 97.81 94 GLU A CA 1
ATOM 745 C C . GLU A 1 94 ? 10.776 -3.874 -13.489 1.00 97.81 94 GLU A C 1
ATOM 747 O O . GLU A 1 94 ? 10.177 -3.622 -12.439 1.00 97.81 94 GLU A O 1
ATOM 752 N N . ALA A 1 95 ? 11.025 -5.124 -13.892 1.00 98.12 95 ALA A N 1
ATOM 753 C CA . ALA A 1 95 ? 10.644 -6.307 -13.126 1.00 98.12 95 ALA A CA 1
ATOM 754 C C . ALA A 1 95 ? 11.333 -6.345 -11.750 1.00 98.12 95 ALA A C 1
ATOM 756 O O . ALA A 1 95 ? 10.680 -6.597 -10.736 1.00 98.12 95 ALA A O 1
ATOM 757 N N . GLU A 1 96 ? 12.627 -6.029 -11.683 1.00 97.81 96 GLU A N 1
ATOM 758 C CA . GLU A 1 96 ? 13.365 -5.973 -10.417 1.00 97.81 96 GLU A CA 1
ATOM 759 C C . GLU A 1 96 ? 12.869 -4.838 -9.504 1.00 97.81 96 GLU A C 1
ATOM 761 O O . GLU A 1 96 ? 12.722 -5.027 -8.294 1.00 97.81 96 GLU A O 1
ATOM 766 N N . GLN A 1 97 ? 12.548 -3.666 -10.063 1.00 98.06 97 GLN A N 1
ATOM 767 C CA . GLN A 1 97 ? 11.929 -2.575 -9.300 1.00 98.06 97 GLN A CA 1
ATOM 768 C C . GLN A 1 97 ? 10.561 -2.976 -8.745 1.00 98.06 97 GLN A C 1
ATOM 770 O O . GLN A 1 97 ? 10.240 -2.630 -7.607 1.00 98.06 97 GLN A O 1
ATOM 775 N N . GLN A 1 98 ? 9.766 -3.722 -9.514 1.00 98.12 98 GLN A N 1
ATOM 776 C CA . GLN A 1 98 ? 8.477 -4.216 -9.043 1.00 98.12 98 GLN A CA 1
ATOM 777 C C . GLN A 1 98 ? 8.642 -5.206 -7.888 1.00 98.12 98 GLN A C 1
ATOM 779 O O . GLN A 1 98 ? 8.033 -5.008 -6.840 1.00 98.12 98 GLN A O 1
ATOM 784 N N . ARG A 1 99 ? 9.544 -6.188 -8.020 1.00 98.06 99 ARG A N 1
ATOM 785 C CA . ARG A 1 99 ? 9.842 -7.151 -6.947 1.00 98.06 99 ARG A CA 1
ATOM 786 C C . ARG A 1 99 ? 10.217 -6.463 -5.635 1.00 98.06 99 ARG A C 1
ATOM 788 O O . ARG A 1 99 ? 9.727 -6.855 -4.579 1.00 98.06 99 ARG A O 1
ATOM 795 N N . LYS A 1 100 ? 11.038 -5.409 -5.697 1.00 97.94 100 LYS A N 1
ATOM 796 C CA . LYS A 1 100 ? 11.422 -4.624 -4.512 1.00 97.94 100 LYS A CA 1
ATOM 797 C C . LYS A 1 100 ? 10.240 -3.895 -3.873 1.00 97.94 100 LYS A C 1
ATOM 799 O O . LYS A 1 100 ? 10.171 -3.821 -2.648 1.00 97.94 100 LYS A O 1
ATOM 804 N N . ARG A 1 101 ? 9.312 -3.361 -4.676 1.00 97.56 101 ARG A N 1
ATOM 805 C CA . ARG A 1 101 ? 8.088 -2.718 -4.166 1.00 97.56 101 ARG A CA 1
ATOM 806 C C . ARG A 1 101 ? 7.175 -3.724 -3.470 1.00 97.56 101 ARG A C 1
ATOM 808 O O . ARG A 1 101 ? 6.735 -3.450 -2.355 1.00 97.56 101 ARG A O 1
ATOM 815 N N . ASP A 1 102 ? 6.961 -4.880 -4.090 1.00 97.38 102 ASP A N 1
ATOM 816 C CA . ASP A 1 102 ? 6.091 -5.931 -3.555 1.00 97.38 102 ASP A CA 1
ATOM 817 C C . ASP A 1 102 ? 6.657 -6.511 -2.247 1.00 97.38 102 ASP A C 1
ATOM 819 O O . ASP A 1 102 ? 5.927 -6.721 -1.278 1.00 97.38 102 ASP A O 1
ATOM 823 N N . GLU A 1 103 ? 7.977 -6.713 -2.172 1.00 97.88 103 GLU A N 1
ATOM 824 C CA . GLU A 1 103 ? 8.639 -7.178 -0.951 1.00 97.88 103 GLU A CA 1
ATOM 825 C C . GLU A 1 103 ? 8.558 -6.152 0.188 1.00 97.88 103 GLU A C 1
ATOM 827 O O . GLU A 1 103 ? 8.237 -6.521 1.320 1.00 97.88 103 GLU A O 1
ATOM 832 N N . ALA A 1 104 ? 8.77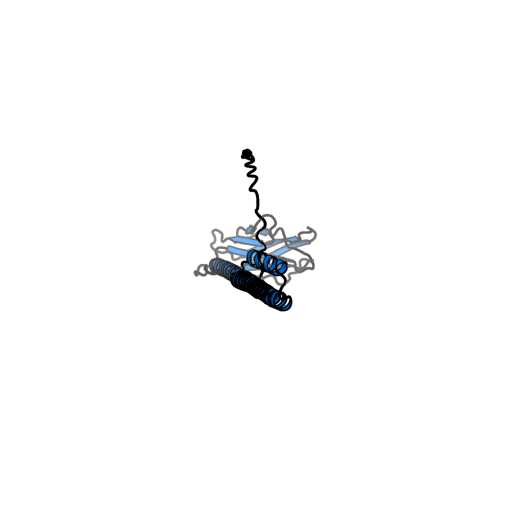4 -4.866 -0.103 1.00 98.25 104 ALA A N 1
ATOM 833 C CA . ALA A 1 104 ? 8.620 -3.801 0.886 1.00 98.25 104 ALA A CA 1
ATOM 834 C C . ALA A 1 104 ? 7.166 -3.667 1.375 1.00 98.25 104 ALA A C 1
ATOM 836 O O . ALA A 1 104 ? 6.916 -3.357 2.541 1.00 98.25 104 ALA A O 1
ATOM 837 N N . GLU A 1 105 ? 6.181 -3.893 0.504 1.00 97.38 105 GLU A N 1
ATOM 838 C CA . GLU A 1 105 ? 4.773 -3.924 0.900 1.00 97.38 105 GLU A CA 1
ATOM 839 C C . GLU A 1 105 ? 4.450 -5.131 1.785 1.00 97.38 105 GLU A C 1
ATOM 841 O O . GLU A 1 105 ? 3.809 -4.963 2.825 1.00 97.38 105 GLU A O 1
ATOM 846 N N . ARG A 1 106 ? 4.943 -6.324 1.433 1.00 98.00 106 ARG A N 1
ATOM 847 C CA . ARG A 1 106 ? 4.792 -7.527 2.261 1.00 98.00 106 ARG A CA 1
ATOM 848 C C . ARG A 1 106 ? 5.363 -7.314 3.664 1.00 98.00 106 ARG A C 1
ATOM 850 O O . ARG A 1 106 ? 4.665 -7.581 4.637 1.00 98.00 106 ARG A O 1
ATOM 857 N N . GLN A 1 107 ? 6.571 -6.756 3.772 1.00 97.81 107 GLN A N 1
ATOM 858 C CA . GLN A 1 107 ? 7.191 -6.448 5.067 1.00 97.81 107 GLN A CA 1
ATOM 859 C C . GLN A 1 107 ? 6.351 -5.466 5.897 1.00 97.81 107 GLN A C 1
ATOM 861 O O . GLN A 1 107 ? 6.167 -5.681 7.093 1.00 97.81 107 GLN A O 1
ATOM 866 N N . ARG A 1 108 ? 5.782 -4.426 5.270 1.00 97.69 108 ARG A N 1
ATOM 867 C CA . ARG A 1 108 ? 4.892 -3.478 5.965 1.00 97.69 108 ARG A CA 1
ATOM 868 C C . ARG A 1 108 ? 3.626 -4.148 6.497 1.00 97.69 108 ARG A C 1
ATOM 870 O O . ARG A 1 108 ? 3.255 -3.897 7.640 1.00 97.69 108 ARG A O 1
ATOM 877 N N . ARG A 1 109 ? 2.995 -5.022 5.707 1.00 97.06 109 ARG A N 1
ATOM 878 C CA . ARG A 1 109 ? 1.798 -5.769 6.133 1.00 97.06 109 ARG A CA 1
ATOM 879 C C . ARG A 1 109 ? 2.103 -6.739 7.275 1.00 97.06 109 ARG A C 1
ATOM 881 O O . ARG A 1 109 ? 1.319 -6.835 8.214 1.00 97.06 109 ARG A O 1
ATOM 888 N N . GLU A 1 110 ? 3.237 -7.435 7.220 1.00 97.00 110 GLU A N 1
ATOM 889 C CA . GLU A 1 110 ? 3.681 -8.335 8.293 1.00 97.00 110 GLU A CA 1
ATOM 890 C C . GLU A 1 110 ? 3.980 -7.573 9.591 1.00 97.00 110 GLU A C 1
ATOM 892 O O . GLU A 1 110 ? 3.587 -8.011 10.674 1.00 97.00 110 GLU A O 1
ATOM 897 N N . GLU A 1 111 ? 4.629 -6.409 9.501 1.00 96.75 111 GLU A N 1
ATOM 898 C CA . GLU A 1 111 ? 4.884 -5.561 10.664 1.00 96.75 111 GLU A CA 1
ATOM 899 C C . GLU A 1 111 ? 3.584 -5.023 11.276 1.00 96.75 111 GLU A C 1
ATOM 901 O O . GLU A 1 111 ? 3.418 -5.073 12.497 1.00 96.75 111 GLU A O 1
ATOM 906 N N . GLU A 1 112 ? 2.646 -4.553 10.454 1.00 95.50 112 GLU A N 1
ATOM 907 C CA . GLU A 1 112 ? 1.332 -4.090 10.908 1.00 95.50 112 GLU A CA 1
ATOM 908 C C . GLU A 1 112 ? 0.537 -5.218 11.577 1.00 95.50 112 GLU A C 1
ATOM 910 O O . GLU A 1 112 ? 0.048 -5.046 12.696 1.00 95.50 112 GLU A O 1
ATOM 915 N N . ALA A 1 113 ? 0.499 -6.404 10.965 1.00 96.56 113 ALA A N 1
ATOM 916 C CA . ALA A 1 113 ? -0.128 -7.584 11.555 1.00 96.56 113 ALA A CA 1
ATOM 917 C C . ALA A 1 113 ? 0.515 -7.956 12.902 1.00 96.56 113 ALA A C 1
ATOM 919 O O . ALA A 1 113 ? -0.193 -8.231 13.873 1.00 96.56 113 ALA A O 1
ATOM 920 N N . ARG A 1 114 ? 1.851 -7.892 13.005 1.00 95.88 114 ARG A N 1
ATOM 921 C CA . ARG A 1 114 ? 2.571 -8.128 14.265 1.00 95.88 114 ARG A CA 1
ATOM 922 C C . ARG A 1 114 ? 2.218 -7.084 15.327 1.00 95.88 114 ARG A C 1
ATOM 924 O O . ARG A 1 114 ? 2.060 -7.440 16.493 1.00 95.88 114 ARG A O 1
ATOM 931 N N . ARG A 1 115 ? 2.078 -5.809 14.947 1.00 94.00 115 ARG A N 1
ATOM 932 C CA . ARG A 1 115 ? 1.665 -4.734 15.865 1.00 94.00 115 ARG A CA 1
ATOM 933 C C . ARG A 1 115 ? 0.240 -4.943 16.375 1.00 94.00 115 ARG A C 1
ATOM 935 O O . ARG A 1 115 ? 0.018 -4.794 17.574 1.00 94.00 115 ARG A O 1
ATOM 942 N N . LEU A 1 116 ? -0.692 -5.326 15.504 1.00 91.75 116 LEU A N 1
ATOM 943 C CA . LEU A 1 116 ? -2.074 -5.631 15.889 1.00 91.75 116 LEU A CA 1
ATOM 944 C C . LEU A 1 116 ? -2.148 -6.854 16.816 1.00 91.75 116 LEU A C 1
ATOM 946 O O . LEU A 1 116 ? -2.829 -6.804 17.839 1.00 91.75 116 LEU A O 1
ATOM 950 N N . ALA A 1 117 ? -1.391 -7.917 16.525 1.00 87.19 117 ALA A N 1
ATOM 951 C CA . ALA A 1 117 ? -1.320 -9.100 17.384 1.00 87.19 117 ALA A CA 1
ATOM 952 C C . ALA A 1 117 ? -0.748 -8.779 18.779 1.00 87.19 117 ALA A C 1
ATOM 954 O O . ALA A 1 117 ? -1.277 -9.244 19.790 1.00 87.19 117 ALA A O 1
ATOM 955 N N . ALA A 1 118 ? 0.291 -7.940 18.855 1.00 84.31 118 ALA A N 1
ATOM 956 C CA . ALA A 1 118 ? 0.857 -7.496 20.129 1.00 84.31 118 ALA A CA 1
ATOM 957 C C . ALA A 1 118 ? -0.132 -6.645 20.949 1.00 84.31 118 ALA A C 1
ATOM 959 O O . ALA A 1 118 ? -0.217 -6.810 22.165 1.00 84.31 118 ALA A O 1
ATOM 960 N N . GLN A 1 119 ? -0.917 -5.776 20.298 1.00 82.75 119 GLN A N 1
ATOM 961 C CA . GLN A 1 119 ? -1.970 -5.011 20.976 1.00 82.75 119 GLN A CA 1
ATOM 962 C C . GLN A 1 119 ? -3.071 -5.921 21.532 1.00 82.75 119 GLN A C 1
ATOM 964 O O . GLN A 1 119 ? -3.499 -5.729 22.668 1.00 82.75 119 GLN A O 1
ATOM 969 N N . GLN A 1 120 ? -3.494 -6.947 20.788 1.00 78.81 120 GLN A N 1
ATOM 970 C CA . GLN A 1 120 ? -4.494 -7.899 21.285 1.00 78.81 120 GLN A CA 1
ATOM 971 C C . GLN A 1 120 ? -4.008 -8.650 22.532 1.00 78.81 120 GLN A C 1
ATOM 973 O O . GLN A 1 120 ? -4.767 -8.793 23.486 1.00 78.81 120 GLN A O 1
ATOM 978 N N . GLN A 1 121 ? -2.733 -9.048 22.592 1.00 70.38 121 GLN A N 1
ATOM 979 C CA . GLN A 1 121 ? -2.182 -9.709 23.783 1.00 70.38 121 GLN A CA 1
ATOM 980 C C . GLN A 1 121 ? -2.172 -8.809 25.029 1.00 70.38 121 GLN A C 1
ATOM 982 O O . GLN A 1 121 ? -2.358 -9.317 26.133 1.00 70.38 121 GLN A O 1
ATOM 987 N N . GLN A 1 122 ? -2.022 -7.488 24.880 1.00 63.00 122 GLN A N 1
ATOM 988 C CA . GLN A 1 122 ? -2.159 -6.560 26.011 1.00 63.00 122 GLN A CA 1
ATOM 989 C C . GLN A 1 122 ? -3.601 -6.477 26.532 1.00 63.00 122 GLN A C 1
ATOM 991 O O . GLN A 1 122 ? -3.795 -6.321 27.734 1.00 63.00 122 GLN A O 1
ATOM 996 N N . TYR A 1 123 ? -4.604 -6.648 25.665 1.00 56.62 123 TYR A N 1
ATOM 997 C CA . TYR A 1 123 ? -6.012 -6.708 26.074 1.00 56.62 123 TYR A CA 1
ATOM 998 C C . TYR A 1 123 ? -6.436 -8.088 26.605 1.00 56.62 123 TYR A C 1
ATOM 1000 O O . TYR A 1 123 ? -7.346 -8.167 27.426 1.00 56.62 123 TYR A O 1
ATOM 1008 N N . SER A 1 124 ? -5.776 -9.177 26.194 1.00 50.59 124 SER A N 1
ATOM 1009 C CA . SER A 1 124 ? -6.101 -10.548 26.634 1.00 50.59 124 SER A CA 1
ATOM 1010 C C . SER A 1 124 ? -5.232 -11.071 27.793 1.00 50.59 124 SER A C 1
ATOM 1012 O O . SER A 1 124 ? -5.521 -12.131 28.344 1.00 50.59 124 SER A O 1
ATOM 1014 N N . GLY A 1 125 ? -4.177 -10.347 28.187 1.00 42.81 125 GLY A N 1
ATOM 1015 C CA . GLY A 1 125 ? -3.219 -10.742 29.233 1.00 42.81 125 GLY A CA 1
ATOM 1016 C C . GLY A 1 125 ? -3.627 -10.425 30.679 1.00 42.81 125 GLY A C 1
ATOM 1017 O O . GLY A 1 125 ? -2.844 -10.662 31.594 1.00 42.81 125 GLY A O 1
ATOM 1018 N N . GLY A 1 126 ? -4.834 -9.904 30.911 1.00 41.84 126 GLY A N 1
ATOM 1019 C CA . GLY A 1 126 ? -5.366 -9.578 32.240 1.00 41.84 126 GLY A CA 1
ATOM 1020 C C . GLY A 1 126 ? -6.188 -10.697 32.889 1.00 41.84 126 GLY A C 1
ATOM 1021 O O . GLY A 1 126 ? -7.156 -10.404 33.577 1.00 41.84 126 GLY A O 1
ATOM 1022 N N . SER A 1 127 ? -5.862 -11.973 32.661 1.00 44.62 127 SER A N 1
ATOM 1023 C CA . SER A 1 127 ? -6.546 -13.106 33.306 1.00 44.62 127 SER A CA 1
ATOM 1024 C C . SER A 1 127 ? -5.782 -13.575 34.547 1.00 44.62 127 SER A C 1
ATOM 1026 O O . SER A 1 127 ? -5.267 -14.691 34.607 1.00 44.62 127 SER A O 1
ATOM 1028 N N . SER A 1 128 ? -5.734 -12.703 35.551 1.00 42.50 128 SER A N 1
ATOM 1029 C CA . SER A 1 128 ? -5.254 -13.005 36.902 1.00 42.50 128 SER A CA 1
ATOM 1030 C C . SER A 1 128 ? -6.444 -13.031 37.861 1.00 42.50 128 SER A C 1
ATOM 1032 O O . SER A 1 128 ? -6.668 -12.060 38.565 1.00 42.50 128 SER A O 1
ATOM 1034 N N . GLY A 1 129 ? -7.231 -14.111 37.847 1.00 42.75 129 GLY A N 1
ATOM 1035 C CA . GLY A 1 129 ? -7.957 -14.684 39.000 1.00 42.75 129 GLY A CA 1
ATOM 1036 C C . GLY A 1 129 ? -8.614 -13.790 40.071 1.00 42.75 129 GLY A C 1
ATOM 1037 O O . GLY A 1 129 ? -8.744 -14.243 41.204 1.00 42.75 129 GLY A O 1
ATOM 1038 N N . GLY A 1 130 ? -9.037 -12.567 39.763 1.00 47.78 130 GLY A N 1
ATOM 1039 C CA . GLY A 1 130 ? -9.818 -11.696 40.638 1.00 47.78 130 GLY A CA 1
ATOM 1040 C C . GLY A 1 130 ? -11.078 -11.307 39.887 1.00 47.78 130 GLY A C 1
ATOM 1041 O O . GLY A 1 130 ? -10.976 -10.773 38.786 1.00 47.78 130 GLY A O 1
ATOM 1042 N N . GLY A 1 131 ? -12.257 -11.644 40.422 1.00 60.03 131 GLY A N 1
ATOM 1043 C CA . GLY A 1 131 ? -13.532 -11.330 39.770 1.00 60.03 131 GLY A CA 1
ATOM 1044 C C . GLY A 1 131 ? -13.537 -9.874 39.317 1.00 60.03 131 GLY A C 1
ATOM 1045 O O . GLY A 1 131 ? -13.154 -9.008 40.101 1.00 60.03 131 GLY A O 1
ATOM 1046 N N . SER A 1 132 ? -13.906 -9.613 38.065 1.00 66.50 132 SER A N 1
ATOM 1047 C CA . SER A 1 132 ? -13.824 -8.283 37.460 1.00 66.50 132 SER A CA 1
ATOM 1048 C C . SER A 1 132 ? -14.482 -7.242 38.364 1.00 66.50 132 SER A C 1
ATOM 1050 O O . SER A 1 132 ? -15.595 -7.439 38.846 1.00 66.50 132 SER A O 1
ATOM 1052 N N . ASP A 1 133 ? -13.784 -6.140 38.647 1.00 86.00 133 ASP A N 1
ATOM 1053 C CA . ASP A 1 133 ? -14.312 -5.051 39.485 1.00 86.00 133 ASP A CA 1
ATOM 1054 C C . ASP A 1 133 ? -15.444 -4.273 38.822 1.00 86.00 133 ASP A C 1
ATOM 1056 O O . ASP A 1 133 ? -16.044 -3.394 39.435 1.00 86.00 133 ASP A O 1
ATOM 1060 N N . TYR A 1 134 ? -15.763 -4.624 37.583 1.00 90.00 134 TYR A N 1
ATOM 1061 C CA . TYR A 1 134 ? -16.861 -4.069 36.834 1.00 90.00 134 TYR A CA 1
ATOM 1062 C C . TYR A 1 134 ? -17.500 -5.117 35.920 1.00 90.00 134 TYR A C 1
ATOM 1064 O O . TYR A 1 134 ? -16.915 -6.168 35.638 1.00 90.00 134 TYR A O 1
ATOM 1072 N N . VAL A 1 135 ? -18.704 -4.797 35.452 1.00 93.38 135 VAL A N 1
ATOM 1073 C CA . VAL A 1 135 ? -19.415 -5.503 34.380 1.00 93.38 135 VAL A CA 1
ATOM 1074 C C . VAL A 1 135 ? -19.600 -4.533 33.226 1.00 93.38 135 VAL A C 1
ATOM 1076 O O . VAL A 1 135 ? -20.083 -3.418 33.433 1.00 93.38 135 VAL A O 1
ATOM 1079 N N . LEU A 1 136 ? -19.219 -4.943 32.019 1.00 95.56 136 LEU A N 1
ATOM 1080 C CA . LEU A 1 136 ? -19.508 -4.194 30.799 1.00 95.56 136 LEU A CA 1
ATOM 1081 C C . LEU A 1 136 ? -20.971 -4.394 30.417 1.00 95.56 136 LEU A C 1
ATOM 1083 O O . LEU A 1 136 ? -21.431 -5.529 30.312 1.00 95.56 136 LEU A O 1
ATOM 1087 N N . ILE A 1 137 ? -21.686 -3.297 30.198 1.00 97.00 137 ILE A N 1
ATOM 1088 C CA . ILE A 1 137 ? -23.060 -3.306 29.706 1.00 97.00 137 ILE A CA 1
ATOM 1089 C C . ILE A 1 137 ? -23.046 -2.738 28.296 1.00 97.00 137 ILE A C 1
ATOM 1091 O O . ILE A 1 137 ? -22.699 -1.573 28.105 1.00 97.00 137 ILE A O 1
ATOM 1095 N N . ASP A 1 138 ? -23.442 -3.551 27.327 1.00 97.06 138 ASP A N 1
ATOM 1096 C CA . ASP A 1 138 ? -23.663 -3.125 25.947 1.00 97.06 138 ASP A CA 1
ATOM 1097 C C . ASP A 1 138 ? -25.160 -3.124 25.647 1.00 97.06 138 ASP A C 1
ATOM 1099 O O . ASP A 1 138 ? -25.903 -3.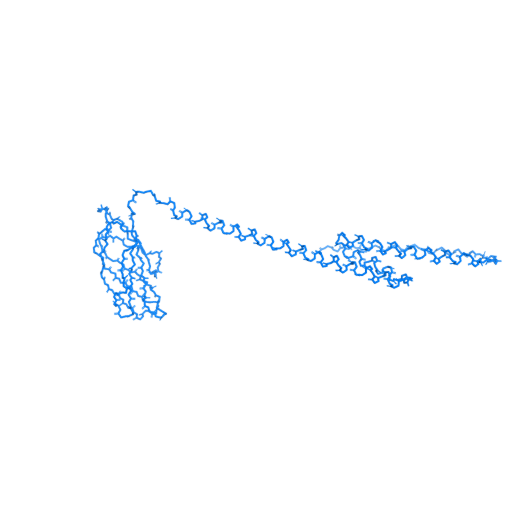956 26.168 1.00 97.06 138 ASP A O 1
ATOM 1103 N N . SER A 1 139 ? -25.607 -2.214 24.788 1.00 96.69 139 SER A N 1
ATOM 1104 C CA . SER A 1 139 ? -26.973 -2.205 24.271 1.00 96.69 139 SER A CA 1
ATOM 1105 C C . SER A 1 139 ? -26.992 -2.276 22.749 1.00 96.69 139 SER A C 1
ATOM 1107 O O . SER A 1 139 ? -26.218 -1.606 22.066 1.00 96.69 139 SER A O 1
ATOM 1109 N N . GLU A 1 140 ? -27.889 -3.101 22.218 1.00 95.81 140 GLU A N 1
ATOM 1110 C CA . GLU A 1 140 ? -28.077 -3.329 20.789 1.00 95.81 140 GLU A CA 1
ATOM 1111 C C . GLU A 1 140 ? -29.574 -3.266 20.454 1.00 95.81 140 GLU A C 1
ATOM 1113 O O . GLU A 1 140 ? -30.403 -3.898 21.114 1.00 95.81 140 GLU A O 1
ATOM 1118 N N . PHE A 1 141 ? -29.923 -2.525 19.398 1.00 94.06 141 PHE A N 1
ATOM 1119 C CA . PHE A 1 141 ? -31.257 -2.579 18.804 1.00 94.06 141 PHE A CA 1
ATOM 1120 C C . PHE A 1 141 ? -31.275 -3.592 17.661 1.00 94.06 141 PHE A C 1
ATOM 1122 O O . PHE A 1 141 ? -30.498 -3.494 16.712 1.00 94.06 141 PHE A O 1
ATOM 1129 N N . VAL A 1 142 ? -32.207 -4.538 17.712 1.00 93.75 142 VAL A N 1
ATOM 1130 C CA . VAL A 1 142 ? -32.425 -5.527 16.654 1.00 93.75 142 VAL A CA 1
ATOM 1131 C C . VAL A 1 142 ? -33.467 -4.978 15.675 1.00 93.75 142 VAL A C 1
ATOM 1133 O O . VAL A 1 142 ? -34.624 -5.394 15.657 1.00 93.75 142 VAL A O 1
ATOM 1136 N N . CYS A 1 143 ? -33.072 -3.991 14.868 1.00 87.88 143 CYS A N 1
ATOM 1137 C CA . CYS A 1 143 ? -33.872 -3.505 13.741 1.00 87.88 143 CYS A CA 1
ATOM 1138 C C . CYS A 1 143 ? -33.020 -2.988 12.576 1.00 87.88 143 CYS A C 1
ATOM 1140 O O . CYS A 1 143 ? -31.816 -2.765 12.694 1.00 87.88 143 CYS A O 1
ATOM 1142 N N . HIS A 1 144 ? -33.648 -2.848 11.405 1.00 81.31 144 HIS A N 1
ATOM 1143 C CA . HIS A 1 144 ? -32.980 -2.347 10.209 1.00 81.31 144 HIS A CA 1
ATOM 1144 C C . HIS A 1 144 ? -32.688 -0.848 10.375 1.00 81.31 144 HIS A C 1
ATOM 1146 O O . HIS A 1 144 ? -33.621 -0.052 10.407 1.00 81.31 144 HIS A O 1
ATOM 1152 N N . LEU A 1 145 ? -31.400 -0.490 10.453 1.00 85.19 145 LEU A N 1
ATOM 1153 C CA . LEU A 1 145 ? -30.883 0.886 10.581 1.00 85.19 145 LEU A CA 1
ATOM 1154 C C . LEU A 1 145 ? -31.081 1.566 11.947 1.00 85.19 145 LEU A C 1
ATOM 1156 O O . LEU A 1 145 ? -30.988 2.784 12.028 1.00 85.19 145 LEU A O 1
ATOM 1160 N N . CYS A 1 146 ? -31.302 0.810 13.019 1.00 88.19 146 CYS A N 1
ATOM 1161 C CA . CYS A 1 146 ? -31.363 1.3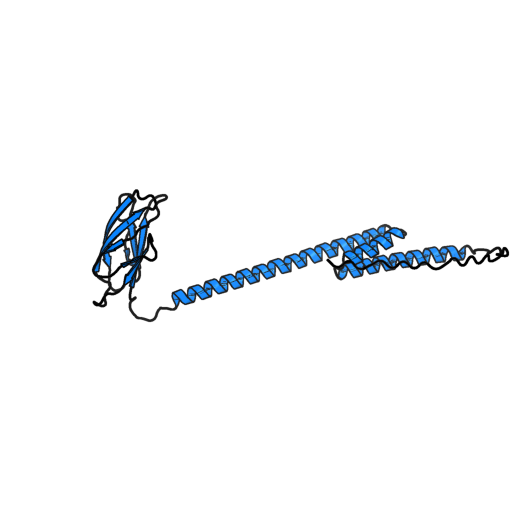73 14.366 1.00 88.19 146 CYS A CA 1
ATOM 1162 C C . CYS A 1 146 ? -30.000 1.272 15.050 1.00 88.19 146 CYS A C 1
ATOM 1164 O O . CYS A 1 146 ? -29.493 0.163 15.236 1.00 88.19 146 CYS A O 1
ATOM 1166 N N . LEU A 1 147 ? -29.420 2.396 15.470 1.00 92.75 147 LEU A N 1
ATOM 1167 C CA . LEU A 1 147 ? -28.227 2.381 16.316 1.00 92.75 147 LEU A CA 1
ATOM 1168 C C . LEU A 1 147 ? -28.611 2.741 17.748 1.00 92.75 147 LEU A C 1
ATOM 1170 O O . LEU A 1 147 ? -29.233 3.773 17.985 1.00 92.75 147 LEU A O 1
ATOM 1174 N N . ALA A 1 148 ? -28.228 1.897 18.707 1.00 94.31 148 ALA A N 1
ATOM 1175 C CA . ALA A 1 148 ? -28.378 2.215 20.121 1.00 94.31 148 ALA A CA 1
ATOM 1176 C C . ALA A 1 148 ? -27.509 3.430 20.488 1.00 94.31 148 ALA A C 1
ATOM 1178 O O . ALA A 1 148 ? -26.379 3.572 20.011 1.00 94.31 148 ALA A O 1
ATOM 1179 N N . ARG A 1 149 ? -28.038 4.302 21.343 1.00 95.38 149 ARG A N 1
ATOM 1180 C CA . ARG A 1 149 ? -27.378 5.466 21.941 1.00 95.38 149 ARG A CA 1
ATOM 1181 C C . ARG A 1 149 ? -27.971 5.728 23.319 1.00 95.38 149 ARG A C 1
ATOM 1183 O O . ARG A 1 149 ? -29.030 5.207 23.670 1.00 95.38 149 ARG A O 1
ATOM 1190 N N . ASP A 1 150 ? -27.294 6.576 24.084 1.00 95.31 150 ASP A N 1
ATOM 1191 C CA . ASP A 1 150 ? -27.803 7.062 25.371 1.00 95.31 150 ASP A CA 1
ATOM 1192 C C . ASP A 1 150 ? -28.173 5.932 26.340 1.00 95.31 150 ASP A C 1
ATOM 1194 O O . ASP A 1 150 ? -29.225 5.974 26.984 1.00 95.31 150 ASP A O 1
ATOM 1198 N N . LEU A 1 151 ? -27.318 4.908 26.446 1.00 97.44 151 LEU A N 1
ATOM 1199 C CA . LEU A 1 151 ? -27.514 3.880 27.457 1.00 97.44 151 LEU A CA 1
ATOM 1200 C C . LEU A 1 151 ? -27.372 4.517 28.843 1.00 97.44 151 LEU A C 1
ATOM 1202 O O . LEU A 1 151 ? -26.344 5.102 29.182 1.00 97.44 151 LEU A O 1
ATOM 1206 N N . SER A 1 152 ? -28.407 4.362 29.658 1.00 97.44 152 SER A N 1
ATOM 1207 C CA . SER A 1 152 ? -28.398 4.711 31.072 1.00 97.44 152 SER A CA 1
ATOM 1208 C C . SER A 1 152 ? -28.852 3.508 31.879 1.00 97.44 152 SER A C 1
ATOM 1210 O O . SER A 1 152 ? -29.857 2.874 31.554 1.00 97.44 152 SER A O 1
ATOM 1212 N N . VAL A 1 153 ? -28.112 3.200 32.938 1.00 97.50 153 VAL A N 1
ATOM 1213 C CA . VAL A 1 153 ? -28.439 2.127 33.871 1.00 97.50 153 VAL A CA 1
ATOM 1214 C C . VAL A 1 153 ? -28.487 2.699 35.281 1.00 97.50 153 VAL A C 1
ATOM 1216 O O . VAL A 1 153 ? -27.625 3.475 35.685 1.00 97.50 153 VAL A O 1
ATOM 1219 N N . SER A 1 154 ? -29.504 2.304 36.036 1.00 97.38 154 SER A N 1
ATOM 1220 C CA . SER A 1 154 ? -29.674 2.640 37.447 1.00 97.38 154 SER A CA 1
ATOM 1221 C C . SER A 1 154 ? -29.838 1.365 38.266 1.00 97.38 154 SER A C 1
ATOM 1223 O O . SER A 1 154 ? -30.430 0.386 37.812 1.00 97.38 154 SER A O 1
ATOM 1225 N N . GLY A 1 155 ? -29.290 1.350 39.476 1.00 95.06 155 GLY A N 1
ATOM 1226 C CA . GLY A 1 155 ? -29.340 0.181 40.343 1.00 95.06 155 GLY A CA 1
ATOM 1227 C C . GLY A 1 155 ? -28.471 0.347 41.588 1.00 95.06 155 GLY A C 1
ATOM 1228 O O . GLY A 1 155 ? -28.131 1.474 41.947 1.00 95.06 155 GLY A O 1
ATOM 1229 N N . PRO A 1 156 ? -28.107 -0.763 42.254 1.00 93.00 156 PRO A N 1
ATOM 1230 C CA . PRO A 1 156 ? -27.337 -0.738 43.501 1.00 93.00 156 PRO A CA 1
ATOM 1231 C C . PRO A 1 156 ? -25.930 -0.144 43.376 1.00 93.00 156 PRO A C 1
ATOM 1233 O O . PRO A 1 156 ? -25.358 0.288 44.372 1.00 93.00 156 PRO A O 1
ATOM 1236 N N . ASN A 1 157 ? -25.369 -0.155 42.167 1.00 93.62 157 ASN A N 1
ATOM 1237 C CA . ASN A 1 157 ? -24.009 0.279 41.879 1.00 93.62 157 ASN A CA 1
ATOM 1238 C C . ASN A 1 157 ? -23.992 1.358 40.790 1.00 93.62 157 ASN A C 1
ATOM 1240 O O . ASN A 1 157 ? -24.932 1.468 40.000 1.00 93.62 157 ASN A O 1
ATOM 1244 N N . THR A 1 158 ? -22.899 2.119 40.732 1.00 94.12 158 THR A N 1
ATOM 1245 C CA . THR A 1 158 ? -22.709 3.203 39.763 1.00 94.12 158 THR A CA 1
ATOM 1246 C C . THR A 1 158 ? -22.458 2.653 38.364 1.00 94.12 158 THR A C 1
ATOM 1248 O O . THR A 1 158 ? -21.555 1.839 38.163 1.00 94.12 158 THR A O 1
ATOM 1251 N N . PHE A 1 159 ? -23.243 3.132 37.402 1.00 96.38 159 PHE A N 1
ATOM 1252 C CA . PHE A 1 159 ? -23.001 2.953 35.976 1.00 96.38 159 PHE A CA 1
ATOM 1253 C C . PHE A 1 159 ? -22.246 4.163 35.423 1.00 96.38 159 PHE A C 1
ATOM 1255 O O . PHE A 1 159 ? -22.674 5.302 35.620 1.00 96.38 159 PHE A O 1
ATOM 1262 N N . GLU A 1 160 ? -21.161 3.915 34.698 1.00 96.31 160 GLU A N 1
ATOM 1263 C CA . GLU A 1 160 ? -20.414 4.934 33.968 1.00 96.31 160 GLU A CA 1
ATOM 1264 C C . GLU A 1 160 ? -20.485 4.637 32.462 1.00 96.31 160 GLU A C 1
ATOM 1266 O O . GLU A 1 160 ? -19.998 3.591 32.020 1.00 96.31 160 GLU A O 1
ATOM 1271 N N . PRO A 1 161 ? -21.095 5.516 31.649 1.00 96.00 161 PRO A N 1
ATOM 1272 C CA . PRO A 1 161 ? -21.110 5.344 30.201 1.00 96.00 161 PRO A CA 1
ATOM 1273 C C . PRO A 1 161 ? -19.694 5.493 29.631 1.00 96.00 161 PRO A C 1
ATOM 1275 O O . PRO A 1 161 ? -18.916 6.326 30.095 1.00 96.00 161 PRO A O 1
ATOM 1278 N N . SER A 1 162 ? -19.359 4.734 28.582 1.00 92.75 162 SER A N 1
ATOM 1279 C CA . SER A 1 162 ? -18.009 4.768 27.992 1.00 92.75 162 SER A CA 1
ATOM 1280 C C . SER A 1 162 ? -17.641 6.133 27.392 1.00 92.75 162 SER A C 1
ATOM 1282 O O . SER A 1 162 ? -16.467 6.490 27.339 1.00 92.75 162 SER A O 1
ATOM 1284 N N . TRP A 1 163 ? -18.632 6.890 26.919 1.00 93.88 163 TRP A N 1
ATOM 1285 C CA . TRP A 1 163 ? -18.530 8.278 26.458 1.00 93.88 163 TRP A CA 1
ATOM 1286 C C . TRP A 1 163 ? -19.938 8.904 26.407 1.00 93.88 163 TRP A C 1
ATOM 1288 O O . TRP A 1 163 ? -20.945 8.216 26.585 1.00 93.88 163 TRP A O 1
ATOM 1298 N N . ASN A 1 164 ? -20.040 10.217 26.183 1.00 91.94 164 ASN A N 1
ATOM 1299 C CA . ASN A 1 164 ? -21.334 10.909 26.150 1.00 91.94 164 ASN A CA 1
ATOM 1300 C C . ASN A 1 164 ? -22.209 10.442 24.969 1.00 91.94 164 ASN A C 1
ATOM 1302 O O . ASN A 1 164 ? -21.841 10.707 23.832 1.00 91.94 164 ASN A O 1
ATOM 1306 N N . HIS A 1 165 ? -23.384 9.858 25.224 1.00 93.44 165 HIS A N 1
ATOM 1307 C CA . HIS A 1 165 ? -24.267 9.197 24.242 1.00 93.44 165 HIS A CA 1
ATOM 1308 C C . HIS A 1 165 ? -23.839 7.787 23.794 1.00 93.44 165 HIS A C 1
ATOM 1310 O O . HIS A 1 165 ? -24.301 7.314 22.749 1.00 93.44 165 HIS A O 1
ATOM 1316 N N . ALA A 1 166 ? -22.980 7.108 24.559 1.00 93.94 166 ALA A N 1
ATOM 1317 C CA . ALA A 1 166 ? -22.557 5.745 24.252 1.00 93.94 166 ALA A CA 1
ATOM 1318 C C . ALA A 1 166 ? -23.711 4.721 24.357 1.00 93.94 166 ALA A C 1
ATOM 1320 O O . ALA A 1 166 ? -24.549 4.830 25.256 1.00 93.94 166 ALA A O 1
ATOM 1321 N N . PRO A 1 167 ? -23.738 3.686 23.493 1.00 96.19 167 PRO A N 1
ATOM 1322 C CA . PRO A 1 167 ? -24.588 2.504 23.671 1.00 96.19 167 PRO A CA 1
ATOM 1323 C C . PRO A 1 167 ? -24.053 1.535 24.729 1.00 96.19 167 PRO A C 1
ATOM 1325 O O . PRO A 1 167 ? -24.631 0.469 24.929 1.00 96.19 167 PRO A O 1
ATOM 1328 N N . SER A 1 168 ? -22.928 1.857 25.360 1.00 97.06 168 SER A N 1
ATOM 1329 C CA . SER A 1 168 ? -22.233 0.975 26.281 1.00 97.06 168 SER A CA 1
ATOM 1330 C C . SER A 1 168 ? -21.626 1.734 27.455 1.00 97.06 168 SER A C 1
ATOM 1332 O O . SER A 1 168 ? -21.429 2.955 27.419 1.00 97.06 168 SER A O 1
ATOM 1334 N N . GLY A 1 169 ? -21.353 0.999 28.525 1.00 96.62 169 GLY A N 1
ATOM 1335 C CA . GLY A 1 169 ? -20.718 1.508 29.730 1.00 96.62 169 GLY A CA 1
ATOM 1336 C C . GLY A 1 169 ? -20.315 0.384 30.670 1.00 96.62 169 GLY A C 1
ATOM 1337 O O . GLY A 1 169 ? -20.381 -0.796 30.324 1.00 96.62 169 GLY A O 1
ATOM 1338 N N . SER A 1 170 ? -19.902 0.747 31.874 1.00 96.69 170 SER A N 1
ATOM 1339 C CA . SER A 1 170 ? -19.465 -0.193 32.902 1.00 96.69 170 SER A CA 1
ATOM 1340 C C . SER A 1 170 ? -20.167 0.070 34.225 1.00 96.69 170 SER A C 1
ATOM 1342 O O . SER A 1 170 ? -20.315 1.215 34.645 1.00 96.69 170 SER A O 1
ATOM 1344 N N . ILE A 1 171 ? -20.576 -0.999 34.903 1.00 95.56 171 ILE A N 1
ATOM 1345 C CA . ILE A 1 171 ? -21.059 -0.952 36.285 1.00 95.56 171 ILE A CA 1
ATOM 1346 C C . ILE A 1 171 ? -19.925 -1.403 37.190 1.00 95.56 171 ILE A C 1
ATOM 1348 O O . ILE A 1 171 ? -19.499 -2.551 37.087 1.00 95.56 171 ILE A O 1
ATOM 1352 N N . PHE A 1 172 ? -19.463 -0.537 38.084 1.00 91.75 172 PHE A N 1
ATOM 1353 C CA . PHE A 1 172 ? -18.374 -0.850 39.013 1.00 91.75 172 PHE A CA 1
ATOM 1354 C C . PHE A 1 172 ? -18.900 -1.453 40.316 1.00 91.75 172 PHE A C 1
ATOM 1356 O O . PHE A 1 172 ? -19.983 -1.098 40.777 1.00 91.75 172 PHE A O 1
ATOM 1363 N N . LYS A 1 173 ? -18.130 -2.339 40.953 1.00 89.81 173 LYS A N 1
ATOM 1364 C CA . LYS A 1 173 ? -18.410 -2.799 42.319 1.00 89.81 173 LYS A CA 1
ATOM 1365 C C . LYS A 1 173 ? -18.435 -1.595 43.261 1.00 89.81 173 LYS A C 1
ATOM 1367 O O . LYS A 1 173 ? -17.444 -0.882 43.393 1.00 89.81 173 LYS A O 1
ATOM 1372 N N . GLY A 1 174 ? -19.553 -1.392 43.947 1.00 81.56 174 GLY A N 1
ATOM 1373 C CA . GLY A 1 174 ? -19.639 -0.452 45.056 1.00 81.56 174 GLY A CA 1
ATOM 1374 C C . GLY A 1 174 ? -19.007 -1.005 46.337 1.00 81.56 174 GLY A C 1
ATOM 1375 O O . GLY A 1 174 ? -18.398 -2.077 46.361 1.00 81.56 174 GLY A O 1
ATOM 1376 N N . TYR A 1 175 ? -19.224 -0.299 47.448 1.00 75.88 175 TYR A N 1
ATOM 1377 C CA . TYR A 1 175 ? -18.721 -0.682 48.777 1.00 75.88 175 TYR A CA 1
ATOM 1378 C C . TYR A 1 175 ? -19.169 -2.073 49.256 1.00 75.88 175 TYR A C 1
ATOM 1380 O O . TYR A 1 175 ? -18.516 -2.662 50.112 1.00 75.88 175 TYR A O 1
ATOM 1388 N N . SER A 1 176 ? -20.264 -2.611 48.713 1.00 77.25 176 SER A N 1
ATOM 1389 C CA . SER A 1 176 ? -20.764 -3.957 49.022 1.00 77.25 176 SER A CA 1
ATOM 1390 C C . SER A 1 176 ? -19.902 -5.085 48.436 1.00 77.25 176 SER A C 1
ATOM 1392 O O . SER A 1 176 ? -20.140 -6.250 48.752 1.00 77.25 176 SER A O 1
ATOM 1394 N N . GLY A 1 177 ? -18.924 -4.770 47.577 1.00 82.00 177 GLY A N 1
ATOM 1395 C CA . GLY A 1 177 ? -18.001 -5.741 46.983 1.00 82.00 177 GLY A CA 1
ATOM 1396 C C . GLY A 1 177 ? -18.619 -6.643 45.907 1.00 82.00 177 GLY A C 1
ATOM 1397 O O . GLY A 1 177 ? -17.963 -7.581 45.458 1.00 82.00 177 GLY A O 1
ATOM 1398 N N . SER A 1 178 ? -19.858 -6.378 45.476 1.00 85.44 178 SER A N 1
ATOM 1399 C CA . SER A 1 178 ? -20.570 -7.181 44.475 1.00 85.44 178 SER A CA 1
ATOM 1400 C C . SER A 1 178 ? -21.299 -6.314 43.450 1.00 85.44 178 SER A C 1
ATOM 1402 O O . SER A 1 178 ? -21.939 -5.322 43.796 1.00 85.44 178 SER A O 1
ATOM 1404 N N . VAL A 1 179 ? -21.232 -6.735 42.187 1.00 91.38 179 VAL A N 1
ATOM 1405 C CA . VAL A 1 179 ? -22.013 -6.204 41.053 1.00 91.38 179 VAL A CA 1
ATOM 1406 C C . VAL A 1 179 ? -23.362 -6.905 40.885 1.00 91.38 179 VAL A C 1
ATOM 1408 O O . VAL A 1 179 ? -24.184 -6.475 40.084 1.00 91.38 179 VAL A O 1
ATOM 1411 N N . ALA A 1 180 ? -23.612 -7.983 41.634 1.00 92.12 180 ALA A N 1
ATOM 1412 C CA . ALA A 1 180 ? -24.867 -8.708 41.528 1.00 92.12 180 ALA A CA 1
ATOM 1413 C C . ALA A 1 180 ? -26.034 -7.864 42.052 1.00 92.12 180 ALA A C 1
ATOM 1415 O O . ALA A 1 180 ? -25.956 -7.260 43.124 1.00 92.12 180 ALA A O 1
ATOM 1416 N N . GLY A 1 181 ? -27.144 -7.864 41.323 1.00 93.81 181 GLY A N 1
ATOM 1417 C CA . GLY A 1 181 ? -28.310 -7.072 41.688 1.00 93.81 181 GLY A CA 1
ATOM 1418 C C . GLY A 1 181 ? -29.321 -6.962 40.562 1.00 93.81 181 GLY A C 1
ATOM 1419 O O . GLY A 1 181 ? -29.111 -7.479 39.467 1.00 93.81 181 GLY A O 1
ATOM 1420 N N . THR A 1 182 ? -30.427 -6.286 40.851 1.00 96.38 182 THR A N 1
ATOM 1421 C CA . THR A 1 182 ? -31.418 -5.906 39.844 1.00 96.38 182 THR A CA 1
ATOM 1422 C C . THR A 1 182 ? -31.151 -4.471 39.420 1.00 96.38 182 THR A C 1
ATOM 1424 O O . THR A 1 182 ? -31.063 -3.583 40.268 1.00 96.38 182 THR A O 1
ATOM 1427 N N . TYR A 1 183 ? -31.047 -4.258 38.117 1.00 97.25 183 TYR A N 1
ATOM 1428 C CA . TYR A 1 183 ? -30.803 -2.967 37.498 1.00 97.25 183 TYR A CA 1
ATOM 1429 C C . TYR A 1 183 ? -31.964 -2.614 36.583 1.00 97.25 183 TYR A C 1
ATOM 1431 O O . TYR A 1 183 ? -32.595 -3.496 36.001 1.00 97.25 183 TYR A O 1
ATOM 1439 N N . SER A 1 184 ? -32.216 -1.323 36.440 1.00 98.06 184 SER A N 1
ATOM 1440 C CA . SER A 1 184 ? -33.128 -0.771 35.448 1.00 98.06 184 SER A CA 1
ATOM 1441 C C . SER A 1 184 ? -32.310 -0.067 34.378 1.00 98.06 184 SER A C 1
ATOM 1443 O O . SER A 1 184 ? -31.379 0.671 34.704 1.00 98.06 184 SER A O 1
ATOM 1445 N N . TYR A 1 185 ? -32.659 -0.261 33.113 1.00 98.12 185 TYR A N 1
ATOM 1446 C CA . TYR A 1 185 ? -32.013 0.419 31.997 1.00 98.12 185 TYR A CA 1
ATOM 1447 C C . TYR A 1 185 ? -32.995 1.304 31.243 1.00 98.12 185 TYR A C 1
ATOM 1449 O O . TYR A 1 185 ? -34.205 1.069 31.238 1.00 98.12 185 TYR A O 1
ATOM 1457 N N . SER A 1 186 ? -32.436 2.285 30.548 1.00 97.50 186 SER A N 1
ATOM 1458 C CA . SER A 1 186 ? -33.080 2.956 29.433 1.00 97.50 186 SER A CA 1
ATOM 1459 C C . SER A 1 186 ? -32.077 3.154 28.307 1.00 97.50 186 SER A C 1
ATOM 1461 O O . SER A 1 186 ? -30.913 3.453 28.567 1.00 97.50 186 SER A O 1
ATOM 1463 N N . VAL A 1 187 ? -32.527 2.972 27.072 1.00 96.94 187 VAL A N 1
ATOM 1464 C CA . VAL A 1 187 ? -31.722 3.127 25.860 1.00 96.94 187 VAL A CA 1
ATOM 1465 C C . VAL A 1 187 ? -32.561 3.810 24.790 1.00 96.94 187 VAL A C 1
ATOM 1467 O O . VAL A 1 187 ? -33.782 3.618 24.717 1.00 96.94 187 VAL A O 1
ATOM 1470 N N . ARG A 1 188 ? -31.911 4.624 23.962 1.00 95.88 188 ARG A N 1
ATOM 1471 C CA . ARG A 1 188 ? -32.546 5.323 22.850 1.00 95.88 188 ARG A CA 1
ATOM 1472 C C . ARG A 1 188 ? -31.931 4.901 21.522 1.00 95.88 188 ARG A C 1
ATOM 1474 O O . ARG A 1 188 ? -30.783 4.472 21.474 1.00 95.88 188 ARG A O 1
ATOM 1481 N N . THR A 1 189 ? -32.677 5.029 20.437 1.00 92.62 189 THR A N 1
ATOM 1482 C CA . THR A 1 189 ? -32.096 5.001 19.092 1.00 92.62 189 THR A CA 1
ATOM 1483 C C . THR A 1 189 ? -31.483 6.349 18.716 1.00 92.62 189 THR A C 1
ATOM 1485 O O . THR A 1 189 ? -31.848 7.402 19.244 1.00 92.62 189 THR A O 1
ATOM 1488 N N . ASP A 1 190 ? -30.547 6.331 17.776 1.00 88.19 190 ASP A N 1
ATOM 1489 C CA . ASP A 1 190 ? -29.879 7.505 17.216 1.00 88.19 190 ASP A CA 1
ATOM 1490 C C . ASP A 1 190 ? -30.824 8.524 16.570 1.00 88.19 190 ASP A C 1
ATOM 1492 O O . ASP A 1 190 ? -30.587 9.731 16.653 1.00 88.19 190 ASP A O 1
ATOM 1496 N N . ASP A 1 191 ? -31.926 8.054 15.993 1.00 87.00 191 ASP A N 1
ATOM 1497 C CA . ASP A 1 191 ? -32.995 8.889 15.444 1.00 87.00 191 ASP A CA 1
ATOM 1498 C C . ASP A 1 191 ? -33.956 9.464 16.509 1.00 87.00 191 ASP A C 1
ATOM 1500 O O . ASP A 1 191 ? -34.892 10.193 16.170 1.00 87.00 191 ASP A O 1
ATOM 1504 N N . ASN A 1 192 ? -33.723 9.167 17.794 1.00 85.06 192 ASN A N 1
ATOM 1505 C CA . ASN A 1 192 ? -34.571 9.505 18.940 1.00 85.06 192 ASN A CA 1
ATOM 1506 C C . ASN A 1 192 ? -36.029 9.009 18.850 1.00 85.06 192 ASN A C 1
ATOM 1508 O O . ASN A 1 192 ? -36.872 9.483 19.616 1.00 85.06 192 ASN A O 1
ATOM 1512 N N . ARG A 1 193 ? -36.363 8.085 17.941 1.00 86.75 193 ARG A N 1
ATOM 1513 C CA . ARG A 1 193 ? -37.748 7.612 17.767 1.00 86.75 193 ARG A CA 1
ATOM 1514 C C . ARG A 1 193 ? -38.131 6.511 18.737 1.00 86.75 193 ARG A C 1
ATOM 1516 O O . ARG A 1 193 ? -39.292 6.438 19.132 1.00 86.75 193 ARG A O 1
ATOM 1523 N N . HIS A 1 194 ? -37.173 5.678 19.124 1.00 89.25 194 HIS A N 1
ATOM 1524 C CA . HIS A 1 194 ? -37.410 4.555 20.014 1.00 89.25 194 HIS A CA 1
ATOM 1525 C C . HIS A 1 194 ? -36.737 4.820 21.355 1.00 89.25 194 HIS A C 1
ATOM 1527 O O . HIS A 1 194 ? -35.556 5.165 21.428 1.00 89.25 194 HIS A O 1
ATOM 1533 N N . TYR A 1 195 ? -37.514 4.665 22.421 1.00 95.00 195 TYR A N 1
ATOM 1534 C CA . TYR A 1 195 ? -37.045 4.735 23.795 1.00 95.00 195 TYR A CA 1
ATOM 1535 C C . TYR A 1 195 ? -37.522 3.478 24.507 1.00 95.00 195 TYR A C 1
ATOM 1537 O O . TYR A 1 195 ? -38.723 3.298 24.710 1.00 95.00 195 TYR A O 1
ATOM 1545 N N . CYS A 1 196 ? -36.576 2.613 24.855 1.00 96.19 196 CYS A N 1
ATOM 1546 C CA . CYS A 1 196 ? -36.860 1.352 25.516 1.00 96.19 196 CYS A CA 1
ATOM 1547 C C . CYS A 1 196 ? -36.281 1.368 26.921 1.00 96.19 196 CYS A C 1
ATOM 1549 O O . CYS A 1 196 ? -35.153 1.808 27.141 1.00 96.19 196 CYS A O 1
ATOM 1551 N N . SER A 1 197 ? -37.064 0.876 27.872 1.00 97.25 197 SER A N 1
ATOM 1552 C CA . SER A 1 197 ? -36.657 0.735 29.262 1.00 97.25 197 SER A CA 1
ATOM 1553 C C . SER A 1 197 ? -37.103 -0.611 29.796 1.00 97.25 197 SER A C 1
ATOM 1555 O O . SER A 1 197 ? -38.188 -1.083 29.458 1.00 97.25 197 SER A O 1
ATOM 1557 N N . GLY A 1 198 ? -36.308 -1.190 30.679 1.00 97.06 198 GLY A N 1
ATOM 1558 C CA . GLY A 1 198 ? -36.624 -2.463 31.306 1.00 97.06 198 GLY A CA 1
ATOM 1559 C C . GLY A 1 198 ? -35.752 -2.702 32.521 1.00 97.06 198 GLY A C 1
ATOM 1560 O O . GLY A 1 198 ? -35.075 -1.795 33.008 1.00 97.06 198 GLY A O 1
ATOM 1561 N N . SER A 1 199 ? -35.758 -3.935 33.010 1.00 97.38 199 SER A N 1
ATOM 1562 C CA . SER A 1 199 ? -34.882 -4.360 34.092 1.00 97.38 199 SER A CA 1
ATOM 1563 C C . SER A 1 199 ? -34.172 -5.656 33.744 1.00 97.38 199 SER A C 1
ATOM 1565 O O . SER A 1 199 ? -34.662 -6.467 32.960 1.00 97.38 199 SER A O 1
ATOM 1567 N N . PHE A 1 200 ? -32.994 -5.836 34.325 1.00 96.44 200 PHE A N 1
ATOM 1568 C CA . PHE A 1 200 ? -32.209 -7.055 34.211 1.00 96.44 200 PHE A CA 1
ATOM 1569 C C . PHE A 1 200 ? -31.559 -7.379 35.549 1.00 96.44 200 PHE A C 1
ATOM 1571 O O . PHE A 1 200 ? -31.430 -6.526 36.432 1.00 96.44 200 PHE A O 1
ATOM 1578 N N . ARG A 1 201 ? -31.171 -8.641 35.713 1.00 95.44 201 ARG A N 1
ATOM 1579 C CA . ARG A 1 201 ? -30.471 -9.112 36.901 1.00 95.44 201 ARG A CA 1
ATOM 1580 C C . ARG A 1 201 ? -29.064 -9.522 36.509 1.00 95.44 201 ARG A C 1
ATOM 1582 O O . ARG A 1 201 ? -28.916 -10.315 35.589 1.00 95.44 201 ARG A O 1
ATOM 1589 N N . LEU A 1 202 ? -28.081 -8.993 37.230 1.00 94.31 202 LEU A N 1
ATOM 1590 C CA . LEU A 1 202 ? -26.687 -9.399 37.111 1.00 94.31 202 LEU A CA 1
ATOM 1591 C C . LEU A 1 202 ? -26.342 -10.449 38.161 1.00 94.31 202 LEU A C 1
ATOM 1593 O O . LEU A 1 202 ? -26.665 -10.299 39.348 1.00 94.31 202 LEU A O 1
ATOM 1597 N N . SER A 1 203 ? -25.655 -11.493 37.722 1.00 88.81 203 SER A N 1
ATOM 1598 C CA . SER A 1 203 ? -24.933 -12.437 38.557 1.00 88.81 203 SER A CA 1
ATOM 1599 C C . SER A 1 203 ? -23.551 -11.877 38.921 1.00 88.81 203 SER A C 1
ATOM 1601 O O . SER A 1 203 ? -23.005 -10.996 38.260 1.00 88.81 203 SER A O 1
ATOM 1603 N N . SER A 1 204 ? -22.968 -12.362 40.018 1.00 77.06 204 SER A N 1
ATOM 1604 C CA . SER A 1 204 ? -21.678 -11.871 40.526 1.00 77.06 204 SER A CA 1
ATOM 1605 C C . SER A 1 204 ? -20.465 -12.330 39.709 1.00 77.06 204 SER A C 1
ATOM 1607 O O . SER A 1 204 ? -19.352 -11.903 40.000 1.00 77.06 204 SER A O 1
ATOM 1609 N N . SER A 1 205 ? -20.651 -13.250 38.761 1.00 78.38 205 SER A N 1
ATOM 1610 C CA . SER A 1 205 ? -19.568 -13.923 38.030 1.00 78.38 205 SER A CA 1
ATOM 1611 C C . SER A 1 205 ? -19.365 -13.419 36.607 1.00 78.38 205 SER A C 1
ATOM 1613 O O . SER A 1 205 ? -18.396 -13.815 35.964 1.00 78.38 205 SER A O 1
ATOM 1615 N N . THR A 1 206 ? -20.266 -12.580 36.109 1.00 81.19 206 THR A N 1
ATOM 1616 C CA . THR A 1 206 ? -20.285 -12.202 34.700 1.00 81.19 206 THR A CA 1
ATOM 1617 C C . THR A 1 206 ? -19.471 -10.942 34.449 1.00 81.19 206 THR A C 1
ATOM 1619 O O . THR A 1 206 ? -19.541 -9.982 35.211 1.00 81.19 206 THR A O 1
ATOM 1622 N N . GLN A 1 207 ? -18.703 -10.942 33.359 1.00 87.06 207 GLN A N 1
ATOM 1623 C CA . GLN A 1 207 ? -17.905 -9.786 32.943 1.00 87.06 207 GLN A CA 1
ATOM 1624 C C . GLN A 1 207 ? -18.662 -8.887 31.961 1.00 87.06 207 GLN A C 1
ATOM 1626 O O . GLN A 1 207 ? -18.360 -7.694 31.872 1.00 87.06 207 GLN A O 1
ATOM 1631 N N . ARG A 1 208 ? -19.654 -9.434 31.242 1.00 93.19 208 ARG A N 1
ATOM 1632 C CA . ARG A 1 208 ? -20.404 -8.718 30.212 1.00 93.19 208 ARG A CA 1
ATOM 1633 C C . ARG A 1 208 ? -21.895 -9.048 30.221 1.00 93.19 208 ARG A C 1
ATOM 1635 O O . ARG A 1 208 ? -22.292 -10.205 30.260 1.00 93.19 208 ARG A O 1
ATOM 1642 N N . TYR A 1 209 ? -22.729 -8.023 30.115 1.00 95.81 209 TYR A N 1
ATOM 1643 C CA . TYR A 1 209 ? -24.161 -8.157 29.875 1.00 95.81 209 TYR A CA 1
ATOM 1644 C C . TYR A 1 209 ? -24.530 -7.382 28.616 1.00 95.81 209 TYR A C 1
ATOM 1646 O O . TYR A 1 209 ? -24.145 -6.223 28.456 1.00 95.81 209 TYR A O 1
ATOM 1654 N N . THR A 1 210 ? -25.295 -8.000 27.727 1.00 97.38 210 THR A N 1
ATOM 1655 C CA . THR A 1 210 ? -25.799 -7.336 26.524 1.00 97.38 210 THR A CA 1
ATOM 1656 C C . THR A 1 210 ? -27.307 -7.188 26.634 1.00 97.38 210 THR A C 1
ATOM 1658 O O . THR A 1 210 ? -28.019 -8.176 26.790 1.00 97.38 210 THR A O 1
ATOM 1661 N N . ILE A 1 211 ? -27.792 -5.953 26.541 1.00 97.56 211 ILE A N 1
ATOM 1662 C CA . ILE A 1 211 ? -29.206 -5.601 26.424 1.00 97.56 211 ILE A CA 1
ATOM 1663 C C . ILE A 1 211 ? -29.548 -5.609 24.936 1.00 97.56 211 ILE A C 1
ATOM 1665 O O . ILE A 1 211 ? -29.035 -4.78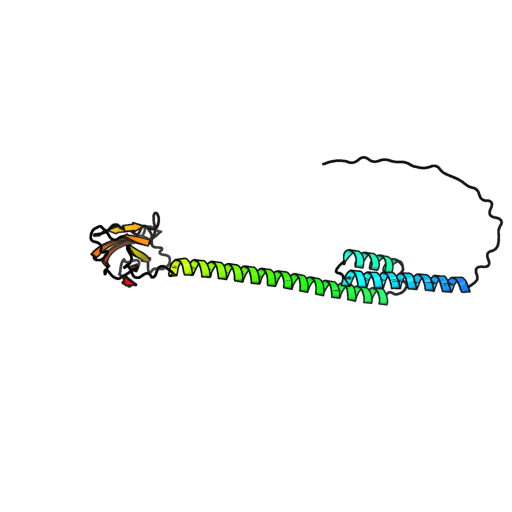8 24.178 1.00 97.56 211 ILE A O 1
ATOM 1669 N N . ARG A 1 212 ? -30.413 -6.522 24.507 1.00 96.81 212 ARG A N 1
ATOM 1670 C CA . ARG A 1 212 ? -30.884 -6.611 23.123 1.00 96.81 212 ARG A CA 1
ATOM 1671 C C . ARG A 1 212 ? -32.370 -6.337 23.090 1.00 96.81 212 ARG A C 1
ATOM 1673 O O . ARG A 1 212 ? -33.137 -7.068 23.706 1.00 96.81 212 ARG A O 1
ATOM 1680 N N . VAL A 1 213 ? -32.781 -5.311 22.357 1.00 96.75 213 VAL A N 1
ATOM 1681 C CA . VAL A 1 213 ? -34.195 -4.935 22.248 1.00 96.75 213 VAL A CA 1
ATOM 1682 C C . VAL A 1 213 ? -34.616 -4.779 20.795 1.00 96.75 213 VAL A C 1
ATOM 1684 O O . VAL A 1 213 ? -33.867 -4.270 19.963 1.00 96.75 213 VAL A O 1
ATOM 1687 N N . TYR A 1 214 ? -35.824 -5.219 20.470 1.00 94.38 214 TYR A N 1
ATOM 1688 C CA . TYR A 1 214 ? -36.474 -4.911 19.200 1.00 94.38 214 TYR A CA 1
ATOM 1689 C C . TYR A 1 214 ? -36.974 -3.455 19.181 1.00 94.38 214 TYR A C 1
ATOM 1691 O O . TYR A 1 214 ? -37.018 -2.774 20.207 1.00 94.38 214 TYR A O 1
ATOM 1699 N N . GLY A 1 215 ? -37.379 -2.961 18.007 1.00 88.56 215 GLY A N 1
ATOM 1700 C CA . GLY A 1 215 ? -37.923 -1.600 17.859 1.00 88.56 215 GLY A CA 1
ATOM 1701 C C . GLY A 1 215 ? -39.240 -1.353 18.616 1.00 88.56 215 GLY A C 1
ATOM 1702 O O . GLY A 1 215 ? -39.587 -0.202 18.880 1.00 88.56 215 GLY A O 1
ATOM 1703 N N . ASP A 1 216 ? -39.955 -2.414 18.994 1.00 91.38 216 ASP A N 1
ATOM 1704 C CA . ASP A 1 216 ? -41.140 -2.391 19.865 1.00 91.38 216 ASP A CA 1
ATOM 1705 C C . ASP A 1 216 ? -40.795 -2.566 21.359 1.00 91.38 216 ASP A C 1
ATOM 1707 O O . ASP A 1 216 ? -41.688 -2.733 22.188 1.00 91.38 216 ASP A O 1
ATOM 1711 N N . CYS A 1 217 ? -39.504 -2.515 21.703 1.00 93.75 217 CYS A N 1
ATOM 1712 C CA . CYS A 1 217 ? -38.957 -2.743 23.039 1.00 93.75 217 CYS A CA 1
ATOM 1713 C C . CYS A 1 217 ? -39.146 -4.164 23.592 1.00 93.75 217 CYS A C 1
ATOM 1715 O O . CYS A 1 217 ? -38.939 -4.382 24.788 1.00 93.75 217 CYS A O 1
ATOM 1717 N N . GLY A 1 218 ? -39.490 -5.141 22.746 1.00 94.81 218 GLY A N 1
ATOM 1718 C CA . GLY A 1 218 ? -39.424 -6.553 23.113 1.00 94.81 218 GLY A CA 1
ATOM 1719 C C . GLY A 1 218 ? -37.980 -7.006 23.343 1.00 94.81 218 GLY A C 1
ATOM 1720 O O . GLY A 1 218 ? -37.072 -6.574 22.635 1.00 94.81 218 GLY A O 1
ATOM 1721 N N . ASP A 1 219 ? -37.759 -7.888 24.318 1.00 95.44 219 ASP A N 1
ATOM 1722 C CA . ASP A 1 219 ? -36.441 -8.480 24.561 1.00 95.44 219 ASP A CA 1
ATOM 1723 C C . ASP A 1 219 ? -36.029 -9.385 23.384 1.00 95.44 219 ASP A C 1
ATOM 1725 O O . ASP A 1 219 ? -36.748 -10.311 23.003 1.00 95.44 219 ASP A O 1
ATOM 1729 N N . ALA A 1 220 ? -34.863 -9.108 22.804 1.00 95.56 220 ALA A N 1
ATOM 1730 C CA . ALA A 1 220 ? -34.294 -9.807 21.656 1.00 95.56 220 ALA A CA 1
ATOM 1731 C C . ALA A 1 220 ? -33.149 -10.756 22.059 1.00 95.56 220 ALA A C 1
ATOM 1733 O O . ALA A 1 220 ? -32.252 -11.048 21.264 1.00 95.56 220 ALA A O 1
ATOM 1734 N N . GLY A 1 221 ? -33.179 -11.237 23.304 1.00 94.31 221 GLY A N 1
ATOM 1735 C CA . GLY A 1 221 ? -32.185 -12.156 23.855 1.00 94.31 221 GLY A CA 1
ATOM 1736 C C . GLY A 1 221 ? -31.106 -11.435 24.655 1.00 94.31 221 GLY A C 1
ATOM 1737 O O . GLY A 1 221 ? -29.916 -11.692 24.455 1.00 94.31 221 GLY A O 1
ATOM 1738 N N . SER A 1 222 ? -31.520 -10.519 25.530 1.00 95.94 222 SER A N 1
ATOM 1739 C CA . SER A 1 222 ? -30.639 -9.894 26.512 1.00 95.94 222 SER A CA 1
ATOM 1740 C C . SER A 1 222 ? -30.069 -10.950 27.458 1.00 95.94 222 SER A C 1
ATOM 1742 O O . SER A 1 222 ? -30.779 -11.860 27.893 1.00 95.94 222 SER A O 1
ATOM 1744 N N . GLY A 1 223 ? -28.785 -10.855 27.793 1.00 94.62 223 GLY A N 1
ATOM 1745 C CA . GLY A 1 223 ? -28.143 -11.903 28.578 1.00 94.62 223 GLY A CA 1
ATOM 1746 C C . GLY A 1 223 ? -26.701 -11.631 28.973 1.00 94.62 223 GLY A C 1
ATOM 1747 O O . GLY A 1 223 ? -26.063 -10.688 28.504 1.00 94.62 223 GLY A O 1
ATOM 1748 N N . GLU A 1 224 ? -26.224 -12.495 29.861 1.00 92.56 224 GLU A N 1
ATOM 1749 C CA . GLU A 1 224 ? -24.854 -12.556 30.365 1.00 92.56 224 GLU A CA 1
ATOM 1750 C C . GLU A 1 224 ? -23.961 -13.372 29.423 1.00 92.56 224 GLU A C 1
ATOM 1752 O O . GLU A 1 224 ? -24.388 -14.426 28.945 1.00 92.56 224 GLU A O 1
ATOM 1757 N N . TRP A 1 225 ? -22.734 -12.895 29.186 1.00 83.25 225 TRP A N 1
ATOM 1758 C CA . TRP A 1 225 ? -21.744 -13.516 28.298 1.00 83.25 225 TRP A CA 1
ATOM 1759 C C . TRP A 1 225 ? -20.337 -13.503 28.903 1.00 83.25 225 TRP A C 1
ATOM 1761 O O . TRP A 1 225 ? -19.994 -12.539 29.633 1.00 83.25 225 TRP A O 1
#

Radius of gyration: 43.38 Å; chains: 1; bounding box: 95×52×105 Å

Secondary structure (DSSP, 8-state):
----------------------------THHHHHHHHHHHHHHHHHHHHHHHHHHTT-HHHHHHHHHHHHHH-S-HHHHHHHHHHHHHHHHHHHHHHHHHHHHHHHHHHHHHHHHHHHHHHHHH----SS--SEEEEEEEEESTT--EEEEEEESSS-EEESSTT-SEEEEEP-TTS---EEEEEEEEETTS--EEEEEEEE-TT-SEEEEEEETTS-BS--EE-

Sequence (225 aa):
MRSLLAHYTLPAIMLHCLLISGQSFAFSLDDMDKLDQLDRMDQQELLELAKQAAKSWNFSKANGYLEQARNKAYSPDAIKATEQVIASSRRDYEAEQQRKRDEAERQRREEEARRLAAQQQQYSGGSSGGGSDYVLIDSEFVCHLCLARDLSVSGPNTFEPSWNHAPSGSIFKGYSGSVAGTYSYSVRTDDNRHYCSGSFRLSSSTQRYTIRVYGDCGDAGSGEW